Protein 1DM4 (pdb70)

Sequence (295 aa):
TFGSGEADCGLRPLFEKKSLEDKTERELLESYIIVEGSDAEIGMSPWQVMLFRKSPQELLCGASLISDRWVLTAAHCLLYPPWDKNFTENDLLVRIGKHSRTRYERNIEKISMLEKIYIHPRYNWRENLDRDIALMKLKKPVAFSDYIHPVCLPDRETAASLLQAGYKGRVTGWGNLKETGQPSVLQVVNLPIVERPVCKDSTRIRITDNMFCAGYKPDEGKRGDACEGDAGGPFVMKSPFNNRWYQMGIVSWGEGCDRDGKYGFYTHVFRLKKWIQKVIDQFGEDFLAEGGGVR

Structure (mmCIF, N/CA/C/O backbone):
data_1DM4
#
_entry.id   1DM4
#
_cell.length_a   135.100
_cell.length_b   135.100
_cell.length_c   135.100
_cell.angle_alpha   90.00
_cell.angle_beta   90.00
_cell.angle_gamma   90.00
#
_symmetry.space_group_name_H-M   'I 21 3'
#
loop_
_entity.id
_entity.type
_entity.pdbx_description
1 polymer 'PROTEIN (ALPHA THROMBIN:LIGHT CHAIN)'
2 polymer 'PROTEIN (MUTANT ALPHA THROMBIN:HEAVY CHAIN)'
3 polymer 'PROTEIN (FIBRINOPEPTIDE)'
4 water water
#
loop_
_atom_site.group_PDB
_atom_site.id
_atom_site.type_symbol
_atom_site.label_atom_id
_atom_site.label_alt_id
_atom_site.label_comp_id
_atom_site.label_asym_id
_atom_site.label_entity_id
_atom_site.label_seq_id
_atom_site.pdbx_PDB_ins_code
_atom_site.Cartn_x
_atom_site.Cartn_y
_atom_site.Cartn_z
_atom_site.occupancy
_atom_site.B_iso_or_equiv
_atom_site.auth_seq_id
_atom_site.auth_comp_id
_atom_site.auth_asym_id
_atom_site.auth_atom_id
_atom_site.pdbx_PDB_model_num
ATOM 1 N N . THR A 1 1 H 109.623 8.018 55.755 1.00 50.00 1 THR A N 1
ATOM 2 C CA . THR A 1 1 H 110.422 8.907 56.600 1.00 50.00 1 THR A CA 1
ATOM 3 C C . THR A 1 1 H 111.830 9.038 55.994 1.00 50.00 1 THR A C 1
ATOM 4 O O . THR A 1 1 H 112.122 9.912 55.207 1.00 50.00 1 THR A O 1
ATOM 8 N N . PHE A 1 2 G 112.637 8.122 56.419 1.00 50.00 1 PHE A N 1
ATOM 9 C CA . PHE A 1 2 G 114.034 7.876 56.170 1.00 50.00 1 PHE A CA 1
ATOM 10 C C . PHE A 1 2 G 114.411 6.919 55.027 1.00 50.00 1 PHE A C 1
ATOM 11 O O . PHE A 1 2 G 114.219 7.036 53.822 1.00 50.00 1 PHE A O 1
ATOM 19 N N . GLY A 1 3 F 115.054 5.881 55.534 1.00 50.00 1 GLY A N 1
ATOM 20 C CA . GLY A 1 3 F 115.630 4.693 55.029 1.00 50.00 1 GLY A CA 1
ATOM 21 C C . GLY A 1 3 F 114.838 3.968 53.952 1.00 50.00 1 GLY A C 1
ATOM 22 O O . GLY A 1 3 F 114.212 2.922 54.178 1.00 50.00 1 GLY A O 1
ATOM 23 N N . SER A 1 4 E 115.033 4.519 52.773 1.00 50.00 1 SER A N 1
ATOM 24 C CA . SER A 1 4 E 114.413 4.128 51.511 1.00 50.00 1 SER A CA 1
ATOM 25 C C . SER A 1 4 E 113.000 4.756 51.594 1.00 50.00 1 SER A C 1
ATOM 26 O O . SER A 1 4 E 111.990 4.311 51.043 1.00 50.00 1 SER A O 1
ATOM 29 N N . GLY A 1 5 D 113.030 5.851 52.350 1.00 50.00 1 GLY A N 1
ATOM 30 C CA . GLY A 1 5 D 111.991 6.769 52.650 1.00 50.00 1 GLY A CA 1
ATOM 31 C C . GLY A 1 5 D 110.585 6.321 52.961 1.00 50.00 1 GLY A C 1
ATOM 32 O O . GLY A 1 5 D 110.322 5.244 53.544 1.00 50.00 1 GLY A O 1
ATOM 33 N N . GLU A 1 6 C 109.653 7.177 52.613 1.00 50.00 1 GLU A N 1
ATOM 34 C CA . GLU A 1 6 C 108.252 7.330 52.692 1.00 48.29 1 GLU A CA 1
ATOM 35 C C . GLU A 1 6 C 107.251 6.203 52.599 1.00 46.63 1 GLU A C 1
ATOM 36 O O . GLU A 1 6 C 106.516 5.883 53.562 1.00 46.61 1 GLU A O 1
ATOM 42 N N . ALA A 1 7 B 107.130 5.685 51.389 1.00 44.81 1 ALA A N 1
ATOM 43 C CA . ALA A 1 7 B 106.214 4.575 51.057 1.00 42.36 1 ALA A CA 1
ATOM 44 C C . ALA A 1 7 B 105.834 4.626 49.572 1.00 40.17 1 ALA A C 1
ATOM 45 O O . ALA A 1 7 B 105.795 3.624 48.835 1.00 39.87 1 ALA A O 1
ATOM 47 N N . ASP A 1 8 A 105.605 5.852 49.148 1.00 38.04 1 ASP A N 1
ATOM 48 C CA . ASP A 1 8 A 105.218 6.171 47.774 1.00 35.81 1 ASP A CA 1
ATOM 49 C C . ASP A 1 8 A 106.165 7.261 47.286 1.00 33.49 1 ASP A C 1
ATOM 50 O O . ASP A 1 8 A 105.908 7.936 46.285 1.00 33.63 1 ASP A O 1
ATOM 55 N N . CYS A 1 9 ? 107.184 7.464 48.099 1.00 30.51 1 CYS A N 1
ATOM 56 C CA . CYS A 1 9 ? 108.199 8.497 47.783 1.00 27.93 1 CYS A CA 1
ATOM 57 C C . CYS A 1 9 ? 108.841 8.115 46.467 1.00 26.60 1 CYS A C 1
ATOM 58 O O . CYS A 1 9 ? 108.990 6.914 46.238 1.00 26.84 1 CYS A O 1
ATOM 61 N N . GLY A 1 10 ? 109.263 9.009 45.627 1.00 25.82 2 GLY A N 1
ATOM 62 C CA . GLY A 1 10 ? 109.927 8.589 44.371 1.00 25.19 2 GLY A CA 1
ATOM 63 C C . GLY A 1 10 ? 108.932 8.523 43.245 1.00 25.26 2 GLY A C 1
ATOM 64 O O . GLY A 1 10 ? 109.382 8.689 42.086 1.00 26.54 2 GLY A O 1
ATOM 65 N N . LEU A 1 11 ? 107.646 8.321 43.479 1.00 24.01 3 LEU A N 1
ATOM 66 C CA . LEU A 1 11 ? 106.678 8.227 42.352 1.00 22.76 3 LEU A CA 1
ATOM 67 C C . LEU A 1 11 ? 105.952 9.545 42.234 1.00 23.02 3 LEU A C 1
ATOM 68 O O . LEU A 1 11 ? 105.125 9.842 43.111 1.00 23.57 3 LEU A O 1
ATOM 73 N N . ARG A 1 12 ? 106.255 10.316 41.202 1.00 23.26 4 ARG A N 1
ATOM 74 C CA . ARG A 1 12 ? 105.683 11.669 41.049 1.00 23.49 4 ARG A CA 1
ATOM 75 C C . ARG A 1 12 ? 104.305 11.561 40.452 1.00 23.75 4 ARG A C 1
ATOM 76 O O . ARG A 1 12 ? 104.159 10.794 39.485 1.00 24.90 4 ARG A O 1
ATOM 84 N N . PRO A 1 13 ? 103.349 12.290 41.020 1.00 22.98 5 PRO A N 1
ATOM 85 C CA . PRO A 1 13 ? 101.993 12.311 40.505 1.00 21.73 5 PRO A CA 1
ATOM 86 C C . PRO A 1 13 ? 101.987 12.561 39.014 1.00 20.92 5 PRO A C 1
ATOM 87 O O . PRO A 1 13 ? 101.374 11.704 38.358 1.00 21.51 5 PRO A O 1
ATOM 91 N N . LEU A 1 14 ? 102.618 13.580 38.495 1.00 19.51 6 LEU A N 1
ATOM 92 C CA . LEU A 1 14 ? 102.523 13.869 37.060 1.00 18.91 6 LEU A CA 1
ATOM 93 C C . LEU A 1 14 ? 103.388 13.071 36.113 1.00 19.59 6 LEU A C 1
ATOM 94 O O . LEU A 1 14 ? 103.392 13.390 34.898 1.00 19.43 6 LEU A O 1
ATOM 99 N N . PHE A 1 15 ? 104.165 12.120 36.558 1.00 20.33 7 PHE A N 1
ATOM 100 C CA . PHE A 1 15 ? 105.075 11.350 35.700 1.00 21.26 7 PHE A CA 1
ATOM 101 C C . PHE A 1 15 ? 105.000 9.854 35.893 1.00 22.43 7 PHE A C 1
ATOM 102 O O . PHE A 1 15 ? 104.204 9.157 35.240 1.00 22.70 7 PHE A O 1
ATOM 110 N N . GLU A 1 16 ? 105.841 9.299 36.757 1.00 23.49 8 GLU A N 1
ATOM 111 C CA . GLU A 1 16 ? 105.807 7.837 36.958 1.00 24.74 8 GLU A CA 1
ATOM 112 C C . GLU A 1 16 ? 104.409 7.340 37.275 1.00 24.97 8 GLU A C 1
ATOM 113 O O . GLU A 1 16 ? 104.100 6.178 36.961 1.00 25.29 8 GLU A O 1
ATOM 119 N N . LYS A 1 17 ? 103.572 8.159 37.885 1.00 24.98 9 LYS A N 1
ATOM 120 C CA . LYS A 1 17 ? 102.238 7.701 38.285 1.00 25.35 9 LYS A CA 1
ATOM 121 C C . LYS A 1 17 ? 101.329 7.615 37.068 1.00 25.75 9 LYS A C 1
ATOM 122 O O . LYS A 1 17 ? 100.411 6.779 37.060 1.00 26.10 9 LYS A O 1
ATOM 128 N N . LYS A 1 18 ? 101.522 8.497 36.113 1.00 25.86 10 LYS A N 1
ATOM 129 C CA . LYS A 1 18 ? 100.626 8.472 34.937 1.00 26.22 10 LYS A CA 1
ATOM 130 C C . LYS A 1 18 ? 101.432 7.997 33.747 1.00 26.79 10 LYS A C 1
ATOM 131 O O . LYS A 1 18 ? 101.153 8.300 32.595 1.00 26.81 10 LYS A O 1
ATOM 137 N N . SER A 1 19 ? 102.408 7.176 34.089 1.00 27.56 11 SER A N 1
ATOM 138 C CA . SER A 1 19 ? 103.350 6.533 33.186 1.00 27.86 11 SER A CA 1
ATOM 139 C C . SER A 1 19 ? 103.769 7.278 31.926 1.00 27.76 11 SER A C 1
ATOM 140 O O . SER A 1 19 ? 103.596 6.680 30.838 1.00 27.74 11 SER A O 1
ATOM 143 N N . LEU A 1 20 ? 104.293 8.450 32.099 1.00 27.40 12 LEU A N 1
ATOM 144 C CA . LEU A 1 20 ? 104.878 9.426 31.190 1.00 26.87 12 LEU A CA 1
ATOM 145 C C . LEU A 1 20 ? 106.230 9.854 31.823 1.00 27.06 12 LEU A C 1
ATOM 146 O O . LEU A 1 20 ? 106.341 9.767 33.083 1.00 27.04 12 LEU A O 1
ATOM 151 N N . GLU A 1 21 ? 107.155 10.359 31.030 1.00 26.76 13 GLU A N 1
ATOM 152 C CA . GLU A 1 21 ? 108.492 10.727 31.554 1.00 26.54 13 GLU A CA 1
ATOM 153 C C . GLU A 1 21 ? 108.910 12.126 31.241 1.00 25.90 13 GLU A C 1
ATOM 154 O O . GLU A 1 21 ? 108.239 12.798 30.438 1.00 25.93 13 GLU A O 1
ATOM 160 N N . ASP A 1 22 ? 109.984 12.620 31.873 1.00 25.10 14 ASP A N 1
ATOM 161 C CA . ASP A 1 22 ? 110.293 14.050 31.610 1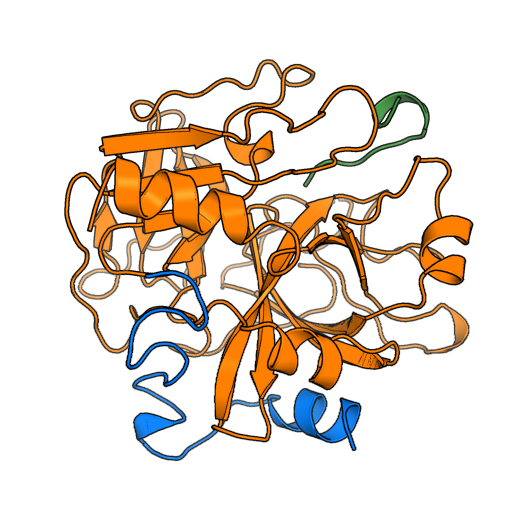.00 25.01 14 ASP A CA 1
ATOM 162 C C . ASP A 1 22 ? 111.207 14.128 30.407 1.00 25.66 14 ASP A C 1
ATOM 163 O O . ASP A 1 22 ? 111.484 13.101 29.800 1.00 26.38 14 ASP A O 1
ATOM 168 N N . LYS A 1 23 A 111.619 15.340 30.109 1.00 25.91 14 LYS A N 1
ATOM 169 C CA . LYS A 1 23 A 112.404 15.632 28.930 1.00 26.34 14 LYS A CA 1
ATOM 170 C C . LYS A 1 23 A 113.792 15.041 28.953 1.00 25.37 14 LYS A C 1
ATOM 171 O O . LYS A 1 23 A 114.428 15.071 27.867 1.00 25.64 14 LYS A O 1
ATOM 177 N N . THR A 1 24 B 114.205 14.613 30.127 1.00 24.40 14 THR A N 1
ATOM 178 C CA . THR A 1 24 B 115.609 14.151 30.186 1.00 24.00 14 THR A CA 1
ATOM 179 C C . THR A 1 24 B 115.937 13.115 31.212 1.00 23.88 14 THR A C 1
ATOM 180 O O . THR A 1 24 B 117.107 13.100 31.631 1.00 23.10 14 THR A O 1
ATOM 184 N N . GLU A 1 25 C 114.967 12.314 31.644 1.00 24.19 14 GLU A N 1
ATOM 185 C CA . GLU A 1 25 C 115.322 11.293 32.651 1.00 24.42 14 GLU A CA 1
ATOM 186 C C . GLU A 1 25 C 116.183 10.231 31.975 1.00 25.02 14 GLU A C 1
ATOM 187 O O . GLU A 1 25 C 117.062 9.632 32.609 1.00 24.87 14 GLU A O 1
ATOM 193 N N . ARG A 1 26 D 115.923 10.047 30.692 1.00 26.39 14 ARG A N 1
ATOM 194 C CA . ARG A 1 26 D 116.591 9.026 29.882 1.00 27.52 14 ARG A CA 1
ATOM 195 C C . ARG A 1 26 D 118.099 9.224 29.836 1.00 27.46 14 ARG A C 1
ATOM 196 O O . ARG A 1 26 D 118.835 8.226 29.677 1.00 27.76 14 ARG A O 1
ATOM 204 N N . GLU A 1 27 E 118.507 10.475 29.895 1.00 26.71 14 GLU A N 1
ATOM 205 C CA . GLU A 1 27 E 119.951 10.779 29.924 1.00 26.11 14 GLU A CA 1
ATOM 206 C C . GLU A 1 27 E 120.563 10.132 31.159 1.00 26.81 14 GLU A C 1
ATOM 207 O O . GLU A 1 27 E 121.708 9.630 31.125 1.00 27.21 14 GLU A O 1
ATOM 213 N N . LEU A 1 28 F 119.831 10.058 32.268 1.00 26.99 14 LEU A N 1
ATOM 214 C CA . LEU A 1 28 F 120.319 9.376 33.471 1.00 27.16 14 LEU A CA 1
ATOM 215 C C . LEU A 1 28 F 120.465 7.872 33.164 1.00 28.47 14 LEU A C 1
ATOM 216 O O . LEU A 1 28 F 121.547 7.283 33.355 1.00 29.22 14 LEU A O 1
ATOM 221 N N . LEU A 1 29 G 119.344 7.284 32.772 1.00 29.17 14 LEU A N 1
ATOM 222 C CA . LEU A 1 29 G 119.276 5.831 32.435 1.00 29.65 14 LEU A CA 1
ATOM 223 C C . LEU A 1 29 G 120.446 5.512 31.513 1.00 30.54 14 LEU A C 1
ATOM 224 O O . LEU A 1 29 G 121.226 4.594 31.795 1.00 31.71 14 LEU A O 1
ATOM 229 N N . GLU A 1 30 H 120.600 6.273 30.444 1.00 30.68 14 GLU A N 1
ATOM 230 C CA . GLU A 1 30 H 121.742 6.040 29.556 1.00 31.15 14 GLU A CA 1
ATOM 231 C C . GLU A 1 30 H 123.057 6.256 30.271 1.00 31.78 14 GLU A C 1
ATOM 232 O O . GLU A 1 30 H 124.046 5.528 29.964 1.00 32.46 14 GLU A O 1
ATOM 238 N N . SER A 1 31 I 123.144 7.153 31.252 1.00 31.55 14 SER A N 1
ATOM 239 C CA . SER A 1 31 I 124.443 7.297 31.942 1.00 31.11 14 SER A CA 1
ATOM 240 C C . SER A 1 31 I 124.727 5.981 32.671 1.00 30.76 14 SER A C 1
ATOM 241 O O . SER A 1 31 I 125.894 5.608 32.864 1.00 30.51 14 SER A O 1
ATOM 244 N N . TYR A 1 32 J 123.678 5.278 33.092 1.00 30.85 14 TYR A N 1
ATOM 245 C CA . TYR A 1 32 J 123.965 4.013 33.787 1.00 31.35 14 TYR A CA 1
ATOM 246 C C . TYR A 1 32 J 124.001 2.832 32.818 1.00 31.22 14 TYR A C 1
ATOM 247 O O . TYR A 1 32 J 124.179 1.708 33.368 1.00 31.99 14 TYR A O 1
ATOM 256 N N . ILE A 1 33 K 123.830 2.987 31.519 1.00 29.93 14 ILE A N 1
ATOM 257 C CA . ILE A 1 33 K 123.838 1.856 30.581 1.00 28.59 14 ILE A CA 1
ATOM 258 C C . ILE A 1 33 K 122.736 0.857 30.770 1.00 27.73 14 ILE A C 1
ATOM 259 O O . ILE A 1 33 K 121.588 0.828 31.121 1.00 26.99 14 ILE A O 1
ATOM 264 N N . ILE B 2 2 ? 121.706 27.315 39.395 1.00 24.43 16 ILE B N 1
ATOM 265 C CA . ILE B 2 2 ? 122.260 26.366 38.442 1.00 23.86 16 ILE B CA 1
ATOM 266 C C . ILE B 2 2 ? 122.837 27.092 37.240 1.00 24.78 16 ILE B C 1
ATOM 267 O O . ILE B 2 2 ? 122.242 28.064 36.779 1.00 24.69 16 ILE B O 1
ATOM 272 N N . VAL B 2 3 ? 123.967 26.620 36.778 1.00 25.95 17 VAL B N 1
ATOM 273 C CA . VAL B 2 3 ? 124.727 27.101 35.644 1.00 26.73 17 VAL B CA 1
ATOM 274 C C . VAL B 2 3 ? 124.724 26.010 34.557 1.00 28.33 17 VAL B C 1
ATOM 275 O O . VAL B 2 3 ? 125.106 24.855 34.795 1.00 28.33 17 VAL B O 1
ATOM 279 N N . GLU B 2 4 ? 124.326 26.410 33.364 1.00 29.85 18 GLU B N 1
ATOM 280 C CA . GLU B 2 4 ? 124.326 25.501 32.228 1.00 31.01 18 GLU B CA 1
ATOM 281 C C . GLU B 2 4 ? 123.283 24.423 32.284 1.00 31.65 18 GLU B C 1
ATOM 282 O O . GLU B 2 4 ? 123.486 23.386 31.615 1.00 31.99 18 GLU B O 1
ATOM 288 N N . GLY B 2 5 ? 122.213 24.701 32.999 1.00 31.93 19 GLY B N 1
ATOM 289 C CA . GLY B 2 5 ? 121.102 23.700 33.124 1.00 32.32 19 GLY B CA 1
ATOM 290 C C . GLY B 2 5 ? 119.895 24.261 32.385 1.00 31.95 19 GLY B C 1
ATOM 291 O O . GLY B 2 5 ? 120.155 25.211 31.626 1.00 32.79 19 GLY B O 1
ATOM 292 N N . SER B 2 6 ? 118.703 23.775 32.630 1.00 31.14 20 SER B N 1
ATOM 293 C CA . SER B 2 6 ? 117.564 24.357 31.892 1.00 31.24 20 SER B CA 1
ATOM 294 C C . SER B 2 6 ? 116.358 24.414 32.812 1.00 30.45 20 SER B C 1
ATOM 295 O O . SER B 2 6 ? 116.542 23.927 33.930 1.00 30.70 20 SER B O 1
ATOM 298 N N . ASP B 2 7 ? 115.296 25.021 32.324 1.00 29.32 21 ASP B N 1
ATOM 299 C CA . ASP B 2 7 ? 114.050 25.228 33.032 1.00 28.56 21 ASP B CA 1
ATOM 300 C C . ASP B 2 7 ? 113.436 23.875 33.444 1.00 28.36 21 ASP B C 1
ATOM 301 O O . ASP B 2 7 ? 113.220 23.048 32.557 1.00 28.62 21 ASP B O 1
ATOM 306 N N . ALA B 2 8 ? 113.072 23.792 34.708 1.00 27.66 22 ALA B N 1
ATOM 307 C CA . ALA B 2 8 ? 112.431 22.544 35.171 1.00 26.93 22 ALA B CA 1
ATOM 308 C C . ALA B 2 8 ? 111.122 22.459 34.371 1.00 26.11 22 ALA B C 1
ATOM 309 O O . ALA B 2 8 ? 110.845 23.416 33.655 1.00 25.60 22 ALA B O 1
ATOM 311 N N . GLU B 2 9 ? 110.419 21.396 34.613 1.00 25.73 23 GLU B N 1
ATOM 312 C CA . GLU B 2 9 ? 109.119 21.063 34.034 1.00 25.36 23 GLU B CA 1
ATOM 313 C C . GLU B 2 9 ? 108.127 20.958 35.197 1.00 24.32 23 GLU B C 1
ATOM 314 O O . GLU B 2 9 ? 108.561 20.410 36.224 1.00 24.01 23 GLU B O 1
ATOM 320 N N . ILE B 2 10 ? 106.925 21.492 35.094 1.00 23.41 24 ILE B N 1
ATOM 321 C CA . ILE B 2 10 ? 106.006 21.447 36.231 1.00 23.43 24 ILE B CA 1
ATOM 322 C C . ILE B 2 10 ? 105.908 20.031 36.800 1.00 24.54 24 ILE B C 1
ATOM 323 O O . ILE B 2 10 ? 105.780 19.096 35.996 1.00 25.49 24 ILE B O 1
ATOM 328 N N . GLY B 2 11 ? 105.917 19.871 38.114 1.00 24.40 25 GLY B N 1
ATOM 329 C CA . GLY B 2 11 ? 105.797 18.589 38.789 1.00 23.90 25 GLY B CA 1
ATOM 330 C C . GLY B 2 11 ? 106.902 17.585 38.554 1.00 23.77 25 GLY B C 1
ATOM 331 O O . GLY B 2 11 ? 106.770 16.405 38.906 1.00 23.86 25 GLY B O 1
ATOM 332 N N . MET B 2 12 ? 108.007 18.030 38.009 1.00 23.81 26 MET B N 1
ATOM 333 C CA . MET B 2 12 ? 109.190 17.265 37.680 1.00 23.18 26 MET B CA 1
ATOM 334 C C . MET B 2 12 ? 110.003 17.110 38.945 1.00 22.68 26 MET B C 1
ATOM 335 O O . MET B 2 12 ? 110.740 16.125 38.929 1.00 23.79 26 MET B O 1
ATOM 340 N N . SER B 2 13 ? 109.887 17.998 39.881 1.00 22.19 27 SER B N 1
ATOM 341 C CA . SER B 2 13 ? 110.682 17.886 41.142 1.00 21.84 27 SER B CA 1
ATOM 342 C C . SER B 2 13 ? 109.835 18.208 42.362 1.00 22.14 27 SER B C 1
A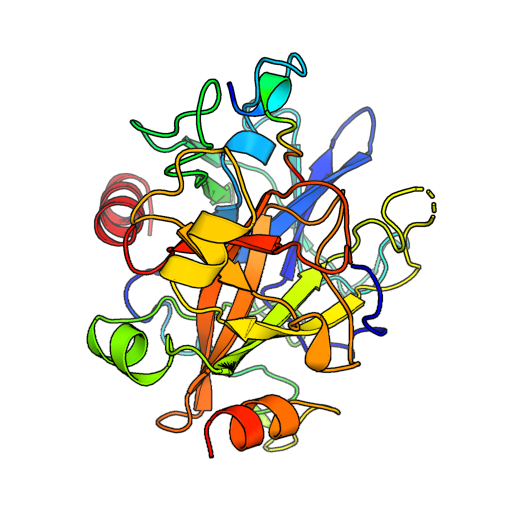TOM 343 O O . SER B 2 13 ? 110.141 19.188 43.068 1.00 22.82 27 SER B O 1
ATOM 346 N N . PRO B 2 14 ? 108.787 17.401 42.578 1.00 21.74 28 PRO B N 1
ATOM 347 C CA . PRO B 2 14 ? 107.837 17.617 43.636 1.00 21.00 28 PRO B CA 1
ATOM 348 C C . PRO B 2 14 ? 108.369 17.695 45.043 1.00 21.01 28 PRO B C 1
ATOM 349 O O . PRO B 2 14 ? 107.494 18.022 45.884 1.00 21.97 28 PRO B O 1
ATOM 353 N N . TRP B 2 15 ? 109.609 17.361 45.320 1.00 19.92 29 TRP B N 1
ATOM 354 C CA . TRP B 2 15 ? 110.185 17.376 46.696 1.00 17.97 29 TRP B CA 1
ATOM 355 C C . TRP B 2 15 ? 111.085 18.599 46.818 1.00 17.19 29 TRP B C 1
ATOM 356 O O . TRP B 2 15 ? 111.676 18.892 47.873 1.00 17.28 29 TRP B O 1
ATOM 367 N N . GLN B 2 16 ? 111.160 19.333 45.710 1.00 16.62 30 GLN B N 1
ATOM 368 C CA . GLN B 2 16 ? 112.004 20.558 45.695 1.00 16.26 30 GLN B CA 1
ATOM 369 C C . GLN B 2 16 ? 111.429 21.555 46.692 1.00 16.28 30 GLN B C 1
ATOM 370 O O . GLN B 2 16 ? 110.288 22.038 46.414 1.00 17.28 30 GLN B O 1
ATOM 376 N N . VAL B 2 17 ? 112.072 21.840 47.794 1.00 15.93 31 VAL B N 1
ATOM 377 C CA . VAL B 2 17 ? 111.489 22.812 48.783 1.00 15.73 31 VAL B CA 1
ATOM 378 C C . VAL B 2 17 ? 112.385 24.035 48.808 1.00 16.05 31 VAL B C 1
ATOM 379 O O . VAL B 2 17 ? 113.585 23.736 48.606 1.00 16.76 31 VAL B O 1
ATOM 383 N N . MET B 2 18 ? 111.923 25.235 48.973 1.00 15.90 32 MET B N 1
ATOM 384 C CA . MET B 2 18 ? 112.646 26.506 48.983 1.00 16.39 32 MET B CA 1
ATOM 385 C C . MET B 2 18 ? 112.771 27.067 50.394 1.00 18.16 32 MET B C 1
ATOM 386 O O . MET B 2 18 ? 111.723 27.227 51.033 1.00 17.85 32 MET B O 1
ATOM 391 N N . LEU B 2 19 ? 113.990 27.340 50.890 1.00 20.22 33 LEU B N 1
ATOM 392 C CA . LEU B 2 19 ? 114.117 27.843 52.316 1.00 21.49 33 LEU B CA 1
ATOM 393 C C . LEU B 2 19 ? 114.029 29.360 52.238 1.00 22.36 33 LEU B C 1
ATOM 394 O O . LEU B 2 19 ? 114.924 29.976 51.642 1.00 22.74 33 LEU B O 1
ATOM 399 N N . PHE B 2 20 ? 112.965 29.898 52.787 1.00 23.31 34 PHE B N 1
ATOM 400 C CA . PHE B 2 20 ? 112.689 31.336 52.649 1.00 24.51 34 PHE B CA 1
ATOM 401 C C . PHE B 2 20 ? 112.838 32.149 53.913 1.00 25.94 34 PHE B C 1
ATOM 402 O O . PHE B 2 20 ? 112.447 31.722 55.004 1.00 26.21 34 PHE B O 1
ATOM 410 N N . ARG B 2 21 ? 113.358 33.351 53.675 1.00 27.41 35 ARG B N 1
ATOM 411 C CA . ARG B 2 21 ? 113.601 34.344 54.708 1.00 28.90 35 ARG B CA 1
ATOM 412 C C . ARG B 2 21 ? 112.374 35.255 54.903 1.00 29.43 35 ARG B C 1
ATOM 413 O O . ARG B 2 21 ? 111.869 35.903 53.976 1.00 28.98 35 ARG B O 1
ATOM 421 N N . LYS B 2 22 ? 112.010 35.279 56.174 1.00 29.94 36 LYS B N 1
ATOM 422 C CA . LYS B 2 22 ? 110.852 36.046 56.627 1.00 31.22 36 LYS B CA 1
ATOM 423 C C . LYS B 2 22 ? 110.962 37.544 56.438 1.00 33.25 36 LYS B C 1
ATOM 424 O O . LYS B 2 22 ? 109.992 38.198 55.946 1.00 33.84 36 LYS B O 1
ATOM 430 N N . SER B 2 23 A 112.040 38.158 56.833 1.00 34.87 36 SER B N 1
ATOM 431 C CA . SER B 2 23 A 112.338 39.594 56.719 1.00 36.55 36 SER B CA 1
ATOM 432 C C . SER B 2 23 A 113.818 39.703 57.153 1.00 37.40 36 SER B C 1
ATOM 433 O O . SER B 2 23 A 114.164 39.360 58.290 1.00 37.35 36 SER B O 1
ATOM 436 N N . PRO B 2 24 ? 114.652 40.125 56.232 1.00 38.20 37 PRO B N 1
ATOM 437 C CA . PRO B 2 24 ? 114.292 40.523 54.881 1.00 38.66 37 PRO B CA 1
ATOM 438 C C . PRO B 2 24 ? 113.729 39.306 54.125 1.00 39.01 37 PRO B C 1
ATOM 439 O O . PRO B 2 24 ? 114.447 38.274 54.093 1.00 39.42 37 PRO B O 1
ATOM 443 N N . GLN B 2 25 ? 112.554 39.449 53.543 1.00 38.43 38 GLN B N 1
ATOM 444 C CA . GLN B 2 25 ? 111.935 38.371 52.756 1.00 37.61 38 GLN B CA 1
ATOM 445 C C . GLN B 2 25 ? 112.942 38.011 51.650 1.00 36.73 38 GLN B C 1
ATOM 446 O O . GLN B 2 25 ? 112.900 38.728 50.646 1.00 37.07 38 GLN B O 1
ATOM 452 N N . GLU B 2 26 ? 113.702 36.972 51.832 1.00 35.97 39 GLU B N 1
ATOM 453 C CA . GLU B 2 26 ? 114.701 36.554 50.822 1.00 34.24 39 GLU B CA 1
ATOM 454 C C . GLU B 2 26 ? 114.711 35.039 50.724 1.00 32.64 39 GLU B C 1
ATOM 455 O O . GLU B 2 26 ? 114.243 34.395 51.676 1.00 32.76 39 GLU B O 1
ATOM 461 N N . LEU B 2 27 ? 115.166 34.521 49.603 1.00 31.16 40 LEU B N 1
ATOM 462 C CA . LEU B 2 27 ? 115.281 33.064 49.393 1.00 29.37 40 LEU B CA 1
ATOM 463 C C . LEU B 2 27 ? 116.694 32.773 49.906 1.00 28.77 40 LEU B C 1
ATOM 464 O O . LEU B 2 27 ? 117.550 33.578 49.473 1.00 29.05 40 LEU B O 1
ATOM 469 N N . LEU B 2 28 ? 116.850 31.734 50.689 1.00 27.99 41 LEU B N 1
ATOM 470 C CA . LEU B 2 28 ? 118.273 31.615 51.173 1.00 27.41 41 LEU B CA 1
ATOM 471 C C . LEU B 2 28 ? 118.914 30.350 50.710 1.00 27.07 41 LEU B C 1
ATOM 472 O O . LEU B 2 28 ? 120.172 30.341 50.565 1.00 27.54 41 LEU B O 1
ATOM 477 N N . CYS B 2 29 ? 118.094 29.362 50.388 1.00 25.92 42 CYS B N 1
ATOM 478 C CA . CYS B 2 29 ? 118.577 28.059 49.891 1.00 24.32 42 CYS B CA 1
ATOM 479 C C . CYS B 2 29 ? 117.349 27.271 49.368 1.00 24.07 42 CYS B C 1
ATOM 480 O O . CYS B 2 29 ? 116.254 27.822 49.165 1.00 24.42 42 CYS B O 1
ATOM 483 N N . GLY B 2 30 ? 117.598 25.984 49.228 1.00 23.13 43 GLY B N 1
ATOM 484 C CA . GLY B 2 30 ? 116.662 24.962 48.742 1.00 22.05 43 GLY B CA 1
ATOM 485 C C . GLY B 2 30 ? 116.760 23.785 49.691 1.00 21.63 43 GLY B C 1
ATOM 486 O O . GLY B 2 30 ? 117.671 23.863 50.537 1.00 22.30 43 GLY B O 1
ATOM 487 N N . ALA B 2 31 ? 115.903 22.812 49.602 1.00 20.93 44 ALA B N 1
ATOM 488 C CA . ALA B 2 31 ? 115.908 21.669 50.562 1.00 20.68 44 ALA B CA 1
ATOM 489 C C . ALA B 2 31 ? 115.008 20.643 49.925 1.00 20.79 44 ALA B C 1
ATOM 490 O O . ALA B 2 31 ? 114.570 21.041 48.830 1.00 21.74 44 ALA B O 1
ATOM 492 N N . SER B 2 32 ? 114.724 19.539 50.528 1.00 21.05 45 SER B N 1
ATOM 493 C CA . SER B 2 32 ? 113.768 18.570 49.897 1.00 21.55 45 SER B CA 1
ATOM 494 C C . SER B 2 32 ? 112.806 18.066 50.966 1.00 21.75 45 SER B C 1
ATOM 495 O O . SER B 2 32 ? 113.156 18.170 52.187 1.00 22.81 45 SER B O 1
ATOM 498 N N . LEU B 2 33 ? 111.666 17.523 50.586 1.00 20.60 46 LEU B N 1
ATOM 499 C CA . LEU B 2 33 ? 110.637 16.937 51.489 1.00 18.77 46 LEU B CA 1
ATOM 500 C C . LEU B 2 33 ? 110.834 15.414 51.541 1.00 18.28 46 LEU B C 1
ATOM 501 O O . LEU B 2 33 ? 110.840 14.747 50.467 1.00 17.89 46 LEU B O 1
ATOM 506 N N . ILE B 2 34 ? 110.995 14.827 52.710 1.00 17.89 47 ILE B N 1
ATOM 507 C CA . ILE B 2 34 ? 111.193 13.369 52.840 1.00 17.76 47 ILE B CA 1
ATOM 508 C C . ILE B 2 34 ? 110.023 12.689 53.516 1.00 18.64 47 ILE B C 1
ATOM 509 O O . ILE B 2 34 ? 109.871 11.452 53.464 1.00 18.52 47 ILE B O 1
ATOM 514 N N . SER B 2 35 ? 109.143 13.436 54.134 1.00 20.13 48 SER B N 1
ATOM 515 C CA . SER B 2 35 ? 107.892 12.967 54.766 1.00 21.87 48 SER B CA 1
ATOM 516 C C . SER B 2 35 ? 106.890 14.117 54.640 1.00 23.26 48 SER B C 1
ATOM 517 O O . SER B 2 35 ? 107.122 15.015 53.780 1.00 24.04 48 SER B O 1
ATOM 520 N N . ASP B 2 36 ? 105.847 14.128 55.456 1.00 24.19 49 ASP B N 1
ATOM 521 C CA .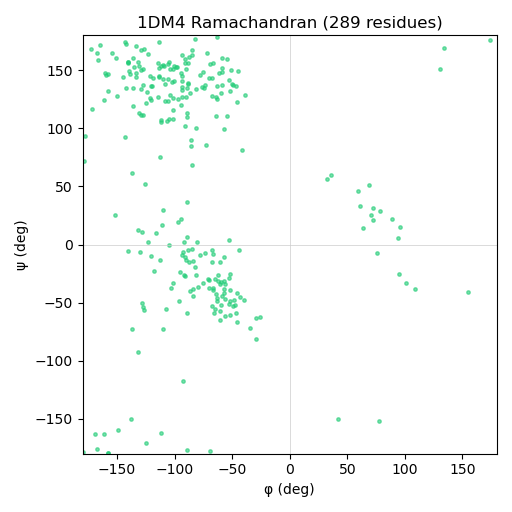 ASP B 2 36 ? 104.924 15.303 55.353 1.00 24.98 49 ASP B CA 1
ATOM 522 C C . ASP B 2 36 ? 105.317 16.378 56.367 1.00 24.19 49 ASP B C 1
ATOM 523 O O . ASP B 2 36 ? 104.786 17.483 56.251 1.00 24.18 49 ASP B O 1
ATOM 528 N N . ARG B 2 37 ? 106.216 16.111 57.272 1.00 23.51 50 ARG B N 1
ATOM 529 C CA . ARG B 2 37 ? 106.737 16.987 58.279 1.00 23.75 50 ARG B CA 1
ATOM 530 C C . ARG B 2 37 ? 108.249 17.030 58.415 1.00 23.59 50 ARG B C 1
ATOM 531 O O . ARG B 2 37 ? 108.712 17.462 59.509 1.00 24.48 50 ARG B O 1
ATOM 539 N N . TRP B 2 38 ? 109.068 16.528 57.547 1.00 22.95 51 TRP B N 1
ATOM 540 C CA . TRP B 2 38 ? 110.534 16.596 57.768 1.00 22.34 51 TRP B CA 1
ATOM 541 C C . TRP B 2 38 ? 111.134 17.160 56.488 1.00 21.78 51 TRP B C 1
ATOM 542 O O . TRP B 2 38 ? 110.688 16.680 55.417 1.00 21.71 51 TRP B O 1
ATOM 553 N N . VAL B 2 39 ? 112.024 18.110 56.623 1.00 20.76 52 VAL B N 1
ATOM 554 C CA . VAL B 2 39 ? 112.665 18.669 55.371 1.00 20.33 52 VAL B CA 1
ATOM 555 C C . VAL B 2 39 ? 114.167 18.597 55.585 1.00 20.24 52 VAL B C 1
ATOM 556 O O . VAL B 2 39 ? 114.677 18.795 56.704 1.00 20.41 52 VAL B O 1
ATOM 560 N N . LEU B 2 40 ? 114.912 18.199 54.598 1.00 20.08 53 LEU B N 1
ATOM 561 C CA . LEU B 2 40 ? 116.377 18.053 54.564 1.00 19.72 53 LEU B CA 1
ATOM 562 C C . LEU B 2 40 ? 116.977 19.251 53.817 1.00 20.12 53 LEU B C 1
ATOM 563 O O . LEU B 2 40 ? 116.416 19.744 52.812 1.00 20.20 53 LEU B O 1
ATOM 568 N N . THR B 2 41 ? 118.088 19.729 54.336 1.00 20.58 54 THR B N 1
ATOM 569 C CA . THR B 2 41 ? 118.838 20.878 53.769 1.00 20.47 54 THR B CA 1
ATOM 570 C C . THR B 2 41 ? 120.276 20.809 54.242 1.00 20.44 54 THR B C 1
ATOM 571 O O . THR B 2 41 ? 120.666 19.886 54.956 1.00 19.44 54 THR B O 1
ATOM 575 N N . ALA B 2 42 ? 121.089 21.773 53.846 1.00 21.88 55 ALA B N 1
ATOM 576 C CA . ALA B 2 42 ? 122.509 21.884 54.300 1.00 22.73 55 ALA B CA 1
ATOM 577 C C . ALA B 2 42 ? 122.611 22.703 55.597 1.00 23.59 55 ALA B C 1
ATOM 578 O O . ALA B 2 42 ? 121.925 23.742 55.856 1.00 23.49 55 ALA B O 1
ATOM 580 N N . ALA B 2 43 ? 123.447 22.233 56.532 1.00 23.50 56 ALA B N 1
ATOM 581 C CA . ALA B 2 43 ? 123.584 22.903 57.833 1.00 23.19 56 ALA B CA 1
ATOM 582 C C . ALA B 2 43 ? 123.997 24.350 57.631 1.00 23.42 56 ALA B C 1
ATOM 583 O O . ALA B 2 43 ? 123.611 25.282 58.346 1.00 24.22 56 ALA B O 1
ATOM 585 N N . HIS B 2 44 ? 124.873 24.492 56.631 1.00 22.84 57 HIS B N 1
ATOM 586 C CA . HIS B 2 44 ? 125.418 25.845 56.352 1.00 20.92 57 HIS B CA 1
ATOM 587 C C . HIS B 2 44 ? 124.344 26.764 55.827 1.00 19.73 57 HIS B C 1
ATOM 588 O O . HIS B 2 44 ? 124.614 27.959 55.671 1.00 19.62 57 HIS B O 1
ATOM 595 N N . CYS B 2 45 ? 123.141 26.262 55.590 1.00 19.15 58 CYS B N 1
ATOM 596 C CA . CYS B 2 45 ? 122.038 27.114 55.100 1.00 18.09 58 CYS B CA 1
ATOM 597 C C . CYS B 2 45 ? 121.463 27.863 56.310 1.00 17.22 58 CYS B C 1
ATOM 598 O O . CYS B 2 45 ? 121.030 29.001 56.240 1.00 16.30 58 CYS B O 1
ATOM 601 N N . LEU B 2 46 ? 121.446 27.166 57.405 1.00 18.12 59 LEU B N 1
ATOM 602 C CA . LEU B 2 46 ? 120.935 27.607 58.707 1.00 19.19 59 LEU B CA 1
ATOM 603 C C . LEU B 2 46 ? 122.094 28.119 59.543 1.00 20.44 59 LEU B C 1
ATOM 604 O O . LEU B 2 46 ? 121.950 29.264 60.002 1.00 21.22 59 LEU B O 1
ATOM 609 N N . LEU B 2 47 ? 123.213 27.431 59.676 1.00 21.33 60 LEU B N 1
ATOM 610 C CA . LEU B 2 47 ? 124.307 28.016 60.482 1.00 23.04 60 LEU B CA 1
ATOM 611 C C . LEU B 2 47 ? 125.672 27.995 59.799 1.00 24.26 60 LEU B C 1
ATOM 612 O O . LEU B 2 47 ? 126.220 26.878 59.641 1.00 24.44 60 LEU B O 1
ATOM 617 N N . TYR B 2 48 A 126.185 29.170 59.473 1.00 24.51 60 TYR B N 1
ATOM 618 C CA . TYR B 2 48 A 127.498 29.363 58.833 1.00 25.59 60 TYR B CA 1
ATOM 619 C C . TYR B 2 48 A 128.132 30.629 59.397 1.00 26.50 60 TYR B C 1
ATOM 620 O O . TYR B 2 48 A 127.871 31.778 58.962 1.00 27.84 60 TYR B O 1
ATOM 629 N N . PRO B 2 49 B 128.928 30.494 60.438 1.00 26.19 60 PRO B N 1
ATOM 630 C CA . PRO B 2 49 B 129.518 31.665 61.064 1.00 26.32 60 PRO B CA 1
ATOM 631 C C . PRO B 2 49 B 130.149 32.720 60.193 1.00 27.21 60 PRO B C 1
ATOM 632 O O . PRO B 2 49 B 129.822 33.953 60.276 1.00 26.81 60 PRO B O 1
ATOM 636 N N . PRO B 2 50 C 131.165 32.370 59.397 1.00 28.30 60 PRO B N 1
ATOM 637 C CA . PRO B 2 50 C 131.865 33.332 58.566 1.00 28.90 60 PRO B CA 1
ATOM 638 C C . PRO B 2 50 C 130.944 34.291 57.853 1.00 29.77 60 PRO B C 1
ATOM 639 O O . PRO B 2 50 C 131.482 35.157 57.138 1.00 30.29 60 PRO B O 1
ATOM 643 N N . TRP B 2 51 D 129.652 34.116 57.974 1.00 30.50 60 TRP B N 1
ATOM 644 C CA . TRP B 2 51 D 128.654 34.962 57.287 1.00 30.92 60 TRP B CA 1
ATOM 645 C C . TRP B 2 51 D 127.744 35.568 58.351 1.00 31.90 60 TRP B C 1
ATOM 646 O O . TRP B 2 51 D 126.802 36.288 58.006 1.00 31.97 60 TRP B O 1
ATOM 657 N N . ASP B 2 52 E 128.094 35.226 59.576 1.00 32.99 60 ASP B N 1
ATOM 658 C CA . ASP B 2 52 E 127.302 35.628 60.745 1.00 34.42 60 ASP B CA 1
ATOM 659 C C . ASP B 2 52 E 125.884 35.031 60.604 1.00 33.96 60 ASP B C 1
ATOM 660 O O . ASP B 2 52 E 124.911 35.667 61.007 1.00 33.03 60 ASP B O 1
ATOM 665 N N . LYS B 2 53 F 125.877 33.849 59.994 1.00 34.24 60 LYS B N 1
ATOM 666 C CA . LYS B 2 53 F 124.595 33.157 59.797 1.00 34.63 60 LYS B CA 1
ATOM 667 C C . LYS B 2 53 F 124.371 32.319 61.050 1.00 35.06 60 LYS B C 1
ATOM 668 O O . LYS B 2 53 F 125.325 31.768 61.600 1.00 35.84 60 LYS B O 1
ATOM 674 N N . ASN B 2 54 G 123.133 32.331 61.471 1.00 35.52 60 ASN B N 1
ATOM 675 C CA . ASN B 2 54 G 122.744 31.519 62.649 1.00 36.10 60 ASN B CA 1
ATOM 676 C C . ASN B 2 54 G 121.257 31.708 62.860 1.00 35.76 60 ASN B C 1
ATOM 677 O O . ASN B 2 54 G 120.933 32.395 63.833 1.00 36.48 60 ASN B O 1
ATOM 682 N N . PHE B 2 55 H 120.406 31.163 62.018 1.00 35.18 60 PHE B N 1
ATOM 683 C CA . PHE B 2 55 H 118.964 31.368 62.152 1.00 35.04 60 PHE B CA 1
ATOM 684 C C . PHE B 2 55 H 118.374 30.247 63.036 1.00 35.85 60 PHE B C 1
ATOM 685 O O . PHE B 2 55 H 118.901 29.149 63.147 1.00 36.33 60 PHE B O 1
ATOM 693 N N . THR B 2 56 I 117.239 30.624 63.518 1.00 36.72 60 THR B N 1
ATOM 694 C CA . THR B 2 56 I 116.293 29.928 64.388 1.00 37.45 60 THR B CA 1
ATOM 695 C C . THR B 2 56 I 115.043 29.560 63.586 1.00 36.95 60 THR B C 1
ATOM 696 O O . THR B 2 56 I 114.638 30.189 62.577 1.00 36.60 60 THR B O 1
ATOM 700 N N . GLU B 2 57 ? 114.394 28.514 64.058 1.00 36.71 61 GLU B N 1
ATOM 701 C CA . GLU B 2 57 ? 113.153 28.042 63.404 1.00 36.51 61 GLU B CA 1
ATOM 702 C C . GLU B 2 57 ? 112.151 29.179 63.249 1.00 36.13 61 GLU B C 1
ATOM 703 O O . GLU B 2 57 ? 111.016 29.015 62.743 1.00 35.91 61 GLU B O 1
ATOM 709 N N . ASN B 2 58 ? 112.563 30.367 63.623 1.00 36.09 62 ASN B N 1
ATOM 710 C CA . ASN B 2 58 ? 111.682 31.520 63.620 1.00 36.66 62 ASN B CA 1
ATOM 711 C C . ASN B 2 58 ? 111.785 32.543 62.524 1.00 36.04 62 ASN B C 1
ATOM 712 O O . ASN B 2 58 ? 110.757 33.162 62.154 1.00 35.87 62 ASN B O 1
ATOM 717 N N . ASP B 2 59 ? 113.014 32.781 62.128 1.00 35.32 63 ASP B N 1
ATOM 718 C CA . ASP B 2 59 ? 113.340 33.778 61.107 1.00 34.71 63 ASP B CA 1
ATOM 719 C C . ASP B 2 59 ? 112.911 33.224 59.749 1.00 34.33 63 ASP B C 1
ATOM 720 O O . ASP B 2 59 ? 113.059 33.935 58.736 1.00 35.29 63 ASP B O 1
ATOM 725 N N . LEU B 2 60 ? 112.498 31.963 59.771 1.00 33.23 64 LEU B N 1
ATOM 726 C CA . LEU B 2 60 ? 112.271 31.231 58.534 1.00 31.38 64 LEU B CA 1
ATOM 727 C C . LEU B 2 60 ? 110.923 30.623 58.249 1.00 30.28 64 LEU B C 1
ATOM 728 O O . LEU B 2 60 ? 110.209 30.298 59.192 1.00 31.29 64 LEU B O 1
ATOM 733 N N . LEU B 2 61 ? 110.785 30.308 56.991 1.00 28.51 65 LEU B N 1
ATOM 734 C CA . LEU B 2 61 ? 109.651 29.693 56.354 1.00 27.50 65 LEU B CA 1
ATOM 735 C C . LEU B 2 61 ? 110.097 28.739 55.239 1.00 25.98 65 LEU B C 1
ATOM 736 O O . LEU B 2 61 ? 111.011 29.178 54.513 1.00 26.56 65 LEU B O 1
ATOM 741 N N . VAL B 2 62 ? 109.422 27.663 55.046 1.00 23.86 66 VAL B N 1
ATOM 742 C CA . VAL B 2 62 ? 109.782 26.786 53.884 1.00 22.42 66 VAL B CA 1
ATOM 743 C C . VAL B 2 62 ? 108.630 27.001 52.910 1.00 21.09 66 VAL B C 1
ATOM 744 O O . VAL B 2 62 ? 107.503 27.107 53.478 1.00 20.78 66 VAL B O 1
ATOM 748 N N . ARG B 2 63 ? 108.844 27.140 51.618 1.00 19.60 67 ARG B N 1
ATOM 749 C CA . ARG B 2 63 ? 107.739 27.307 50.634 1.00 18.56 67 ARG B CA 1
ATOM 750 C C . ARG B 2 63 ? 107.687 25.978 49.872 1.00 18.77 67 ARG B C 1
ATOM 751 O O . ARG B 2 63 ? 108.792 25.568 49.399 1.00 18.94 67 ARG B O 1
ATOM 759 N N . ILE B 2 64 ? 106.568 25.258 49.809 1.00 17.74 68 ILE B N 1
ATOM 760 C CA . ILE B 2 64 ? 106.552 23.975 49.122 1.00 18.44 68 ILE B CA 1
ATOM 761 C C . ILE B 2 64 ? 105.592 23.927 47.944 1.00 20.03 68 ILE B C 1
ATOM 762 O O . ILE B 2 64 ? 104.450 24.410 47.965 1.00 21.77 68 ILE B O 1
ATOM 767 N N . GLY B 2 65 ? 106.023 23.220 46.923 1.00 20.38 69 GLY B N 1
ATOM 768 C CA . GLY B 2 65 ? 105.361 22.934 45.682 1.00 19.60 69 GLY B CA 1
ATOM 769 C C . GLY B 2 65 ? 105.577 23.913 44.588 1.00 19.42 69 GLY B C 1
ATOM 770 O O . GLY B 2 65 ? 104.771 23.885 43.646 1.00 20.62 69 GLY B O 1
ATOM 771 N N . LYS B 2 66 ? 106.570 24.727 44.517 1.00 19.32 70 LYS B N 1
ATOM 772 C CA . LYS B 2 66 ? 106.840 25.771 43.549 1.00 19.07 70 LYS B CA 1
ATOM 773 C C . LYS B 2 66 ? 107.583 25.474 42.268 1.00 19.77 70 LYS B C 1
ATOM 774 O O . LYS B 2 66 ? 108.353 24.512 42.112 1.00 20.09 70 LYS B O 1
ATOM 780 N N . HIS B 2 67 ? 107.408 26.407 41.342 1.00 20.27 71 HIS B N 1
ATOM 781 C CA . HIS B 2 67 ? 107.982 26.499 40.022 1.00 21.15 71 HIS B CA 1
ATOM 782 C C . HIS B 2 67 ? 108.624 27.887 39.882 1.00 22.95 71 HIS B C 1
ATOM 783 O O . HIS B 2 67 ? 109.781 27.987 39.435 1.00 24.24 71 HIS B O 1
ATOM 790 N N . SER B 2 68 ? 107.824 28.916 40.147 1.00 23.45 72 SER B N 1
ATOM 791 C CA . SER B 2 68 ? 108.368 30.279 39.987 1.00 23.96 72 SER B CA 1
ATOM 792 C C . SER B 2 68 ? 109.283 30.559 41.180 1.00 24.21 72 SER B C 1
ATOM 793 O O . SER B 2 68 ? 109.056 30.007 42.254 1.00 25.09 72 SER B O 1
ATOM 796 N N . ARG B 2 69 ? 110.290 31.339 40.949 1.00 24.06 73 ARG B N 1
ATOM 797 C CA . ARG B 2 69 ? 111.299 31.720 41.912 1.00 23.46 73 ARG B CA 1
ATOM 798 C C . ARG B 2 69 ? 110.692 32.873 42.708 1.00 23.87 73 ARG B C 1
ATOM 799 O O . ARG B 2 69 ? 111.090 33.179 43.807 1.00 24.12 73 ARG B O 1
ATOM 807 N N . THR B 2 70 ? 109.703 33.374 42.008 1.00 24.74 74 THR B N 1
ATOM 808 C CA . THR B 2 70 ? 109.035 34.618 42.405 1.00 25.73 74 THR B CA 1
ATOM 809 C C . THR B 2 70 ? 107.574 34.751 42.582 1.00 25.73 74 THR B C 1
ATOM 810 O O . THR B 2 70 ? 107.140 35.234 43.663 1.00 26.24 74 THR B O 1
ATOM 814 N N . ARG B 2 71 ? 106.757 34.444 41.598 1.00 25.72 75 ARG B N 1
ATOM 815 C CA . ARG B 2 71 ? 105.304 34.570 41.710 1.00 26.52 75 ARG B CA 1
ATOM 816 C C . ARG B 2 71 ? 104.740 33.879 42.959 1.00 26.28 75 ARG B C 1
ATOM 817 O O . ARG B 2 71 ? 105.281 32.820 43.361 1.00 26.18 75 ARG B O 1
ATOM 825 N N . TYR B 2 72 ? 103.631 34.377 43.522 1.00 25.74 76 TYR B N 1
ATOM 826 C CA . TYR B 2 72 ? 102.986 33.621 44.626 1.00 25.94 76 TYR B CA 1
ATOM 827 C C . TYR B 2 72 ? 102.021 32.697 43.812 1.00 26.45 76 TYR B C 1
ATOM 828 O O . TYR B 2 72 ? 101.077 33.275 43.264 1.00 27.29 76 TYR B O 1
ATOM 837 N N . GLU B 2 73 ? 102.309 31.439 43.770 1.00 26.22 77 GLU B N 1
ATOM 838 C CA . GLU B 2 73 ? 101.560 30.421 43.034 1.00 25.69 77 GLU B CA 1
ATOM 839 C C . GLU B 2 73 ? 100.409 29.889 43.844 1.00 25.81 77 GLU B C 1
ATOM 840 O O . GLU B 2 73 ? 100.425 28.850 44.520 1.00 25.77 77 GLU B O 1
ATOM 846 N N . ARG B 2 74 A 99.365 30.677 43.697 1.00 25.59 77 ARG B N 1
ATOM 847 C CA . ARG B 2 74 A 98.062 30.658 44.298 1.00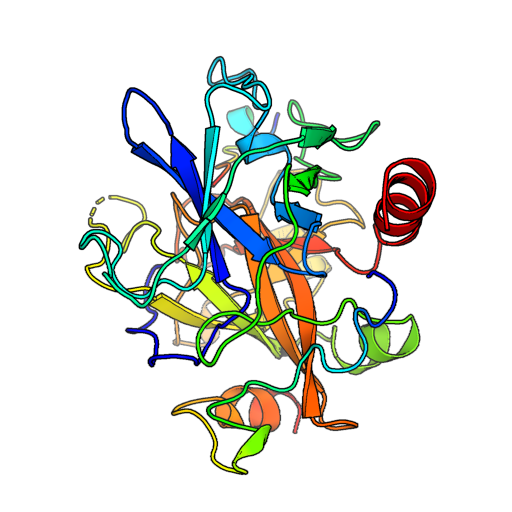 25.19 77 ARG B CA 1
ATOM 848 C C . ARG B 2 74 A 97.493 29.352 44.720 1.00 25.04 77 ARG B C 1
ATOM 849 O O . ARG B 2 74 A 97.544 29.099 45.999 1.00 26.47 77 ARG B O 1
ATOM 857 N N . ASN B 2 75 ? 96.899 28.477 43.952 1.00 24.09 78 ASN B N 1
ATOM 858 C CA . ASN B 2 75 ? 96.421 27.276 44.736 1.00 23.92 78 ASN B CA 1
ATOM 859 C C . ASN B 2 75 ? 97.543 26.271 44.776 1.00 23.49 78 ASN B C 1
ATOM 860 O O . ASN B 2 75 ? 97.454 25.279 45.507 1.00 23.16 78 ASN B O 1
ATOM 865 N N . ILE B 2 76 ? 98.623 26.614 44.059 1.00 23.23 79 ILE B N 1
ATOM 866 C CA . ILE B 2 76 ? 99.725 25.691 43.924 1.00 22.44 79 ILE B CA 1
ATOM 867 C C . ILE B 2 76 ? 100.732 25.655 45.006 1.00 22.80 79 ILE B C 1
ATOM 868 O O . ILE B 2 76 ? 101.009 24.465 45.400 1.00 23.09 79 ILE B O 1
ATOM 873 N N . GLU B 2 77 ? 101.247 26.709 45.576 1.00 23.40 80 GLU B N 1
ATOM 874 C CA . GLU B 2 77 ? 102.267 26.535 46.675 1.00 23.86 80 GLU B CA 1
ATOM 875 C C . GLU B 2 77 ? 101.665 26.339 48.052 1.00 24.56 80 GLU B C 1
ATOM 876 O O . GLU B 2 77 ? 100.462 26.563 48.269 1.00 24.33 80 GLU B O 1
ATOM 882 N N . LYS B 2 78 ? 102.478 25.931 49.016 1.00 26.05 81 LYS B N 1
ATOM 883 C CA . LYS B 2 78 ? 102.018 25.781 50.428 1.00 28.02 81 LYS B CA 1
ATOM 884 C C . LYS B 2 78 ? 103.107 26.381 51.329 1.00 28.50 81 LYS B C 1
ATOM 885 O O . LYS B 2 78 ? 104.248 25.913 51.219 1.00 29.29 81 LYS B O 1
ATOM 891 N N . ILE B 2 79 ? 102.847 27.390 52.112 1.00 28.60 82 ILE B N 1
ATOM 892 C CA . ILE B 2 79 ? 103.805 28.017 53.030 1.00 28.09 82 ILE B CA 1
ATOM 893 C C . ILE B 2 79 ? 103.789 27.253 54.365 1.00 27.80 82 ILE B C 1
ATOM 894 O O . ILE B 2 79 ? 102.698 27.052 54.907 1.00 27.54 82 ILE B O 1
ATOM 899 N N . SER B 2 80 ? 104.947 26.887 54.874 1.00 27.67 83 SER B N 1
ATOM 900 C CA . SER B 2 80 ? 105.073 26.120 56.123 1.00 27.17 83 SER B CA 1
ATOM 901 C C . SER B 2 80 ? 106.012 26.740 57.141 1.00 27.53 83 SER B C 1
ATOM 902 O O . SER B 2 80 ? 107.006 27.410 56.787 1.00 27.76 83 SER B O 1
ATOM 905 N N . MET B 2 81 ? 105.704 26.465 58.399 1.00 27.68 84 MET B N 1
ATOM 906 C CA . MET B 2 81 ? 106.457 27.012 59.541 1.00 28.35 84 MET B CA 1
ATOM 907 C C . MET B 2 81 ? 107.315 25.905 60.139 1.00 28.08 84 MET B C 1
ATOM 908 O O . MET B 2 81 ? 106.859 24.777 60.000 1.00 28.06 84 MET B O 1
ATOM 913 N N . LEU B 2 82 ? 108.381 26.240 60.801 1.00 28.21 85 LEU B N 1
ATOM 914 C CA . LEU B 2 82 ? 109.298 25.320 61.445 1.00 28.93 85 LEU B CA 1
ATOM 915 C C . LEU B 2 82 ? 109.043 25.034 62.919 1.00 29.58 85 LEU B C 1
ATOM 916 O O . LEU B 2 82 ? 108.973 25.922 63.773 1.00 29.85 85 LEU B O 1
ATOM 921 N N . GLU B 2 83 ? 109.062 23.766 63.272 1.00 30.54 86 GLU B N 1
ATOM 922 C CA . GLU B 2 83 ? 108.867 23.296 64.651 1.00 31.01 86 GLU B CA 1
ATOM 923 C C . GLU B 2 83 ? 110.209 23.237 65.344 1.00 30.53 86 GLU B C 1
ATOM 924 O O . GLU B 2 83 ? 110.385 23.892 66.380 1.00 31.12 86 GLU B O 1
ATOM 930 N N . LYS B 2 84 ? 111.141 22.478 64.835 1.00 30.07 87 LYS B N 1
ATOM 931 C CA . LYS B 2 84 ? 112.509 22.353 65.344 1.00 29.94 87 LYS B CA 1
ATOM 932 C C . LYS B 2 84 ? 113.405 22.291 64.085 1.00 29.61 87 LYS B C 1
ATOM 933 O O . LYS B 2 84 ? 112.900 21.881 63.029 1.00 29.72 87 LYS B O 1
ATOM 939 N N . ILE B 2 85 ? 114.620 22.647 64.286 1.00 28.93 88 ILE B N 1
ATOM 940 C CA . ILE B 2 85 ? 115.659 22.638 63.223 1.00 28.80 88 ILE B CA 1
ATOM 941 C C . ILE B 2 85 ? 116.711 21.694 63.778 1.00 29.49 88 ILE B C 1
ATOM 942 O O . ILE B 2 85 ? 116.895 21.788 65.036 1.00 29.95 88 ILE B O 1
ATOM 947 N N . TYR B 2 86 ? 117.311 20.771 63.058 1.00 29.53 89 TYR B N 1
ATOM 948 C CA . TYR B 2 86 ? 118.328 19.895 63.703 1.00 29.38 89 TYR B CA 1
ATOM 949 C C . TYR B 2 86 ? 119.601 19.874 62.877 1.00 29.06 89 TYR B C 1
ATOM 950 O O . TYR B 2 86 ? 119.573 19.339 61.760 1.00 28.81 89 TYR B O 1
ATOM 959 N N . ILE B 2 87 ? 120.660 20.459 63.404 1.00 29.41 90 ILE B N 1
ATOM 960 C CA . ILE B 2 87 ? 121.972 20.511 62.742 1.00 29.88 90 ILE B CA 1
ATOM 961 C C . ILE B 2 87 ? 122.830 19.328 63.216 1.00 30.88 90 ILE B C 1
ATOM 962 O O . ILE B 2 87 ? 122.829 18.952 64.409 1.00 32.58 90 ILE B O 1
ATOM 967 N N . HIS B 2 88 ? 123.629 18.809 62.327 1.00 30.83 91 HIS B N 1
ATOM 968 C CA . HIS B 2 88 ? 124.464 17.642 62.655 1.00 31.34 91 HIS B CA 1
ATOM 969 C C . HIS B 2 88 ? 125.450 17.975 63.748 1.00 32.81 91 HIS B C 1
ATOM 970 O O . HIS B 2 88 ? 126.269 18.924 63.660 1.00 33.20 91 HIS B O 1
ATOM 977 N N . PRO B 2 89 ? 125.429 17.189 64.810 1.00 33.54 92 PRO B N 1
ATOM 978 C CA . PRO B 2 89 ? 126.355 17.407 65.927 1.00 33.77 92 PRO B CA 1
ATOM 979 C C . PRO B 2 89 ? 127.779 17.490 65.437 1.00 34.10 92 PRO B C 1
ATOM 980 O O . PRO B 2 89 ? 128.571 18.198 66.107 1.00 34.57 92 PRO B O 1
ATOM 984 N N . ARG B 2 90 ? 128.108 16.885 64.300 1.00 34.20 93 ARG B N 1
ATOM 985 C CA . ARG B 2 90 ? 129.525 16.987 63.854 1.00 33.92 93 ARG B CA 1
ATOM 986 C C . ARG B 2 90 ? 129.722 17.509 62.451 1.00 32.98 93 ARG B C 1
ATOM 987 O O . ARG B 2 90 ? 130.464 16.905 61.652 1.00 32.94 93 ARG B O 1
ATOM 995 N N . TYR B 2 91 ? 129.120 18.637 62.195 1.00 31.85 94 TYR B N 1
ATOM 996 C CA . TYR B 2 91 ? 129.124 19.431 60.944 1.00 30.23 94 TYR B CA 1
ATOM 997 C C . TYR B 2 91 ? 130.254 20.450 61.146 1.00 29.92 94 TYR B C 1
ATOM 998 O O . TYR B 2 91 ? 130.143 21.187 62.142 1.00 30.06 94 TYR B O 1
ATOM 1007 N N . ASN B 2 92 ? 131.218 20.403 60.289 1.00 29.73 95 ASN B N 1
ATOM 1008 C CA . ASN B 2 92 ? 132.408 21.225 60.383 1.00 29.80 95 ASN B CA 1
ATOM 1009 C C . ASN B 2 92 ? 132.441 22.354 59.370 1.00 30.64 95 ASN B C 1
ATOM 1010 O O . ASN B 2 92 ? 132.830 21.959 58.230 1.00 31.31 95 ASN B O 1
ATOM 1015 N N . TRP B 2 93 ? 132.226 23.594 59.764 1.00 30.35 96 TRP B N 1
ATOM 1016 C CA . TRP B 2 93 ? 132.258 24.711 58.839 1.00 30.86 96 TRP B CA 1
ATOM 1017 C C . TRP B 2 93 ? 133.596 25.413 58.668 1.00 32.06 96 TRP B C 1
ATOM 1018 O O . TRP B 2 93 ? 133.791 26.062 57.591 1.00 32.26 96 TRP B O 1
ATOM 1029 N N . ARG B 2 94 ? 134.486 25.390 59.629 1.00 32.78 97 ARG B N 1
ATOM 1030 C CA . ARG B 2 94 ? 135.806 26.034 59.580 1.00 33.06 97 ARG B CA 1
ATOM 1031 C C . ARG B 2 94 ? 136.754 25.417 58.565 1.00 32.83 97 ARG B C 1
ATOM 1032 O O . ARG B 2 94 ? 137.499 26.120 57.867 1.00 33.02 97 ARG B O 1
ATOM 1040 N N . GLU B 2 95 A 136.687 24.113 58.444 1.00 33.20 97 GLU B N 1
ATOM 1041 C CA . GLU B 2 95 A 137.587 23.325 57.630 1.00 33.45 97 GLU B CA 1
ATOM 1042 C C . GLU B 2 95 A 137.258 22.667 56.346 1.00 33.05 97 GLU B C 1
ATOM 1043 O O . GLU B 2 95 A 138.028 22.866 55.353 1.00 32.67 97 GLU B O 1
ATOM 1049 N N . ASN B 2 96 ? 136.231 21.806 56.280 1.00 32.58 98 ASN B N 1
ATOM 1050 C CA . ASN B 2 96 ? 136.006 21.148 54.933 1.00 31.53 98 ASN B CA 1
ATOM 1051 C C . ASN B 2 96 ? 134.535 21.030 54.601 1.00 30.77 98 ASN B C 1
ATOM 1052 O O . ASN B 2 96 ? 134.161 20.699 53.447 1.00 30.67 98 ASN B O 1
ATOM 1057 N N . LEU B 2 97 ? 133.664 21.384 55.533 1.00 30.02 99 LEU B N 1
ATOM 1058 C CA . LEU B 2 97 ? 132.223 21.352 55.366 1.00 29.56 99 LEU B CA 1
ATOM 1059 C C . LEU B 2 97 ? 131.676 19.934 55.360 1.00 30.14 99 LEU B C 1
ATOM 1060 O O . LEU B 2 97 ? 130.610 19.583 54.792 1.00 30.77 99 LEU B O 1
ATOM 1065 N N . ASP B 2 98 ? 132.388 19.125 56.129 1.00 30.04 100 ASP B N 1
ATOM 1066 C CA . ASP B 2 98 ? 131.940 17.699 56.269 1.00 29.06 100 ASP B CA 1
ATOM 1067 C C . ASP B 2 98 ? 130.722 17.660 57.179 1.00 27.83 100 ASP B C 1
ATOM 1068 O O . ASP B 2 98 ? 130.544 18.295 58.240 1.00 27.57 100 ASP B O 1
ATOM 1073 N N . ARG B 2 99 ? 129.735 16.886 56.728 1.00 26.52 101 ARG B N 1
ATOM 1074 C CA . ARG B 2 99 ? 128.484 16.677 57.460 1.00 24.93 101 ARG B CA 1
ATOM 1075 C C . ARG B 2 99 ? 127.701 17.974 57.450 1.00 23.49 101 ARG B C 1
ATOM 1076 O O . ARG B 2 99 ? 127.393 18.525 58.494 1.00 23.27 101 ARG B O 1
ATOM 1084 N N . ASP B 2 100 ? 127.584 18.455 56.245 1.00 22.70 102 ASP B N 1
ATOM 1085 C CA . ASP B 2 100 ? 126.808 19.663 55.909 1.00 21.81 102 ASP B CA 1
ATOM 1086 C C . ASP B 2 100 ? 125.396 19.056 55.722 1.00 21.73 102 ASP B C 1
ATOM 1087 O O . ASP B 2 100 ? 125.167 18.558 54.601 1.00 21.24 102 ASP B O 1
ATOM 1092 N N . ILE B 2 101 ? 124.674 19.020 56.846 1.00 21.00 103 ILE B N 1
ATOM 1093 C CA . ILE B 2 101 ? 123.318 18.417 56.800 1.00 20.50 103 ILE B CA 1
ATOM 1094 C C . ILE B 2 101 ? 122.459 18.874 57.963 1.00 20.47 103 ILE B C 1
ATOM 1095 O O . ILE B 2 101 ? 123.035 19.089 59.050 1.00 20.87 103 ILE B O 1
ATOM 1100 N N . ALA B 2 102 ? 121.164 19.036 57.783 1.00 19.41 104 ALA B N 1
ATOM 1101 C CA . ALA B 2 102 ? 120.235 19.470 58.820 1.00 19.03 104 ALA B CA 1
ATOM 1102 C C . ALA B 2 102 ? 118.825 19.018 58.433 1.00 18.85 104 ALA B C 1
ATOM 1103 O O . ALA B 2 102 ? 118.504 18.965 57.249 1.00 18.18 104 ALA B O 1
ATOM 1105 N N . LEU B 2 103 ? 118.027 18.690 59.423 1.00 19.41 105 LEU B N 1
ATOM 1106 C CA . LEU B 2 103 ? 116.622 18.305 59.217 1.00 20.67 105 LEU B CA 1
ATOM 1107 C C . LEU B 2 103 ? 115.774 19.448 59.796 1.00 21.42 105 LEU B C 1
ATOM 1108 O O . LEU B 2 103 ? 116.262 20.143 60.715 1.00 22.38 105 LEU B O 1
ATOM 1113 N N . MET B 2 104 ? 114.575 19.626 59.318 1.00 21.40 106 MET B N 1
ATOM 1114 C CA . MET B 2 104 ? 113.707 20.692 59.875 1.00 21.60 106 MET B CA 1
ATOM 1115 C C . MET B 2 104 ? 112.347 20.001 60.001 1.00 22.30 106 MET B C 1
ATOM 1116 O O . MET B 2 104 ? 111.984 19.203 59.107 1.00 22.69 106 MET B O 1
ATOM 1121 N N . LYS B 2 105 ? 111.694 20.194 61.127 1.00 22.93 107 LYS B N 1
ATOM 1122 C CA . LYS B 2 105 ? 110.358 19.600 61.328 1.00 23.54 107 LYS B CA 1
ATOM 1123 C C . LYS B 2 105 ? 109.352 20.757 61.163 1.00 23.07 107 LYS B C 1
ATOM 1124 O O . LYS B 2 105 ? 109.520 21.890 61.635 1.00 22.93 107 LYS B O 1
ATOM 1130 N N . LEU B 2 106 ? 108.424 20.429 60.310 1.00 22.45 108 LEU B N 1
ATOM 1131 C CA . LEU B 2 106 ? 107.363 21.356 59.924 1.00 22.32 108 LEU B CA 1
ATOM 1132 C C . LEU B 2 106 ? 106.455 21.405 61.140 1.00 23.53 108 LEU B C 1
ATOM 1133 O O . LEU B 2 106 ? 106.253 20.359 61.753 1.00 23.87 108 LEU B O 1
ATOM 1138 N N . LYS B 2 107 ? 106.012 22.580 61.483 1.00 25.32 109 LYS B N 1
ATOM 1139 C CA . LYS B 2 107 ? 105.064 22.737 62.598 1.00 27.05 109 LYS B CA 1
ATOM 1140 C C . LYS B 2 107 ? 103.865 21.850 62.196 1.00 28.47 109 LYS B C 1
ATOM 1141 O O . LYS B 2 107 ? 103.223 21.265 63.065 1.00 29.33 109 LYS B O 1
ATOM 1147 N N . LYS B 2 108 ? 103.641 21.755 60.893 1.00 29.73 110 LYS B N 1
ATOM 1148 C CA . LYS B 2 108 ? 102.475 20.959 60.401 1.00 30.65 110 LYS B CA 1
ATOM 1149 C C . LYS B 2 108 ? 102.849 20.138 59.175 1.00 30.32 110 LYS B C 1
ATOM 1150 O O . LYS B 2 108 ? 103.620 20.632 58.343 1.00 30.77 110 LYS B O 1
ATOM 1156 N N . PRO B 2 109 ? 102.238 18.974 59.047 1.00 29.65 111 PRO B N 1
ATOM 1157 C CA . PRO B 2 109 ? 102.496 18.060 57.936 1.00 29.59 111 PRO B CA 1
ATOM 1158 C C . PRO B 2 109 ? 101.905 18.724 56.680 1.00 29.77 111 PRO B C 1
ATOM 1159 O 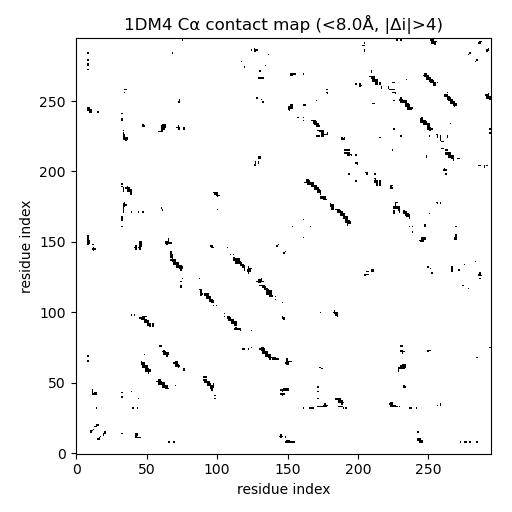O . PRO B 2 109 ? 100.849 19.361 56.862 1.00 29.89 111 PRO B O 1
ATOM 1163 N N . VAL B 2 110 ? 102.618 18.523 55.586 1.00 29.23 112 VAL B N 1
ATOM 1164 C CA . VAL B 2 110 ? 102.155 19.128 54.313 1.00 29.10 112 VAL B CA 1
ATOM 1165 C C . VAL B 2 110 ? 101.210 18.138 53.646 1.00 28.96 112 VAL B C 1
ATOM 1166 O O . VAL B 2 110 ? 101.209 16.926 53.966 1.00 29.92 112 VAL B O 1
ATOM 1170 N N . ALA B 2 111 ? 100.341 18.640 52.799 1.00 27.75 113 ALA B N 1
ATOM 1171 C CA . ALA B 2 111 ? 99.362 17.770 52.116 1.00 26.46 113 ALA B CA 1
ATOM 1172 C C . ALA B 2 111 ? 99.901 17.554 50.699 1.00 25.51 113 ALA B C 1
ATOM 1173 O O . ALA B 2 111 ? 100.008 18.558 49.975 1.00 25.38 113 ALA B O 1
ATOM 1175 N N . PHE B 2 112 ? 100.211 16.323 50.411 1.00 24.28 114 PHE B N 1
ATOM 1176 C CA . PHE B 2 112 ? 100.760 15.947 49.075 1.00 23.03 114 PHE B CA 1
ATOM 1177 C C . PHE B 2 112 ? 99.834 16.437 47.991 1.00 21.93 114 PHE B C 1
ATOM 1178 O O . PHE B 2 112 ? 98.647 16.699 48.268 1.00 21.95 114 PHE B O 1
ATOM 1186 N N . SER B 2 113 ? 100.322 16.575 46.791 1.00 21.41 115 SER B N 1
ATOM 1187 C CA . SER B 2 113 ? 99.486 17.048 45.666 1.00 21.85 115 SER B CA 1
ATOM 1188 C C . SER B 2 113 ? 100.181 16.673 44.367 1.00 22.66 115 SER B C 1
ATOM 1189 O O . SER B 2 113 ? 101.082 15.816 44.366 1.00 23.78 115 SER B O 1
ATOM 1192 N N . ASP B 2 114 ? 99.791 17.283 43.262 1.00 22.29 116 ASP B N 1
ATOM 1193 C CA . ASP B 2 114 ? 100.510 16.965 42.028 1.00 21.93 116 ASP B CA 1
ATOM 1194 C C . ASP B 2 114 ? 101.839 17.731 42.048 1.00 21.18 116 ASP B C 1
ATOM 1195 O O . ASP B 2 114 ? 102.567 17.529 41.061 1.00 21.95 116 ASP B O 1
ATOM 1200 N N . TYR B 2 115 ? 102.053 18.622 42.958 1.00 20.24 117 TYR B N 1
ATOM 1201 C CA . TYR B 2 115 ? 103.262 19.458 42.958 1.00 21.21 117 TYR B CA 1
ATOM 1202 C C . TYR B 2 115 ? 104.090 19.291 44.211 1.00 22.34 117 TYR B C 1
ATOM 1203 O O . TYR B 2 115 ? 105.274 19.688 44.308 1.00 22.71 117 TYR B O 1
ATOM 1212 N N . ILE B 2 116 ? 103.517 18.601 45.173 1.00 23.01 118 ILE B N 1
ATOM 1213 C CA . ILE B 2 116 ? 104.041 18.267 46.471 1.00 23.47 118 ILE B CA 1
ATOM 1214 C C . ILE B 2 116 ? 104.000 16.782 46.827 1.00 23.59 118 ILE B C 1
ATOM 1215 O O . ILE B 2 116 ? 102.932 16.213 47.111 1.00 23.70 118 ILE B O 1
ATOM 1220 N N . HIS B 2 117 ? 105.183 16.221 46.893 1.00 23.73 119 HIS B N 1
ATOM 1221 C CA . HIS B 2 117 ? 105.257 14.771 47.262 1.00 24.29 119 HIS B CA 1
ATOM 1222 C C . HIS B 2 117 ? 106.735 14.556 47.585 1.00 24.01 119 HIS B C 1
ATOM 1223 O O . HIS B 2 117 ? 107.460 15.378 47.005 1.00 24.26 119 HIS B O 1
ATOM 1230 N N . PRO B 2 118 ? 107.033 13.522 48.344 1.00 23.48 120 PRO B N 1
ATOM 1231 C CA . PRO B 2 118 ? 108.362 13.289 48.872 1.00 24.03 120 PRO B CA 1
ATOM 1232 C C . PRO B 2 118 ? 109.337 12.382 48.111 1.00 23.83 120 PRO B C 1
ATOM 1233 O O . PRO B 2 118 ? 108.846 11.378 47.557 1.00 24.86 120 PRO B O 1
ATOM 1237 N N . VAL B 2 119 ? 110.628 12.624 48.161 1.00 22.34 121 VAL B N 1
ATOM 1238 C CA . VAL B 2 119 ? 111.694 11.838 47.529 1.00 22.20 121 VAL B CA 1
ATOM 1239 C C . VAL B 2 119 ? 112.101 10.676 48.413 1.00 22.51 121 VAL B C 1
ATOM 1240 O O . VAL B 2 119 ? 111.707 10.748 49.603 1.00 23.34 121 VAL B O 1
ATOM 1244 N N . CYS B 2 120 ? 112.794 9.633 47.987 1.00 22.55 122 CYS B N 1
ATOM 1245 C CA . CYS B 2 120 ? 113.090 8.501 48.928 1.00 22.86 122 CYS B CA 1
ATOM 1246 C C . CYS B 2 120 ? 114.546 8.587 49.361 1.00 24.28 122 CYS B C 1
ATOM 1247 O O . CYS B 2 120 ? 115.388 9.101 48.553 1.00 25.58 122 CYS B O 1
ATOM 1250 N N . LEU B 2 121 ? 114.865 8.109 50.561 1.00 23.96 123 LEU B N 1
ATOM 1251 C CA . LEU B 2 121 ? 116.321 8.173 50.946 1.00 23.90 123 LEU B CA 1
ATOM 1252 C C . LEU B 2 121 ? 116.763 6.731 50.673 1.00 25.94 123 LEU B C 1
ATOM 1253 O O . LEU B 2 121 ? 115.907 5.876 50.947 1.00 26.58 123 LEU B O 1
ATOM 1258 N N . PRO B 2 122 ? 117.954 6.565 50.134 1.00 27.45 124 PRO B N 1
ATOM 1259 C CA . PRO B 2 122 ? 118.449 5.273 49.715 1.00 28.24 124 PRO B CA 1
ATOM 1260 C C . PRO B 2 122 ? 118.756 4.310 50.859 1.00 29.28 124 PRO B C 1
ATOM 1261 O O . PRO B 2 122 ? 119.126 4.754 51.933 1.00 29.22 124 PRO B O 1
ATOM 1265 N N . ASP B 2 123 ? 118.709 3.036 50.527 1.00 30.60 125 ASP B N 1
ATOM 1266 C CA . ASP B 2 123 ? 119.082 1.921 51.424 1.00 31.71 125 ASP B CA 1
ATOM 1267 C C . ASP B 2 123 ? 120.460 1.422 50.949 1.00 32.60 125 ASP B C 1
ATOM 1268 O O . ASP B 2 123 ? 120.797 1.676 49.756 1.00 33.15 125 ASP B O 1
ATOM 1273 N N . ARG B 2 124 ? 121.224 0.780 51.789 1.00 32.89 126 ARG B N 1
ATOM 1274 C CA . ARG B 2 124 ? 122.575 0.301 51.543 1.00 34.18 126 ARG B CA 1
ATOM 1275 C C . ARG B 2 124 ? 122.920 0.021 50.084 1.00 34.12 126 ARG B C 1
ATOM 1276 O O . ARG B 2 124 ? 123.858 0.501 49.421 1.00 33.85 126 ARG B O 1
ATOM 1284 N N . GLU B 2 125 ? 122.149 -0.920 49.624 1.00 34.05 127 GLU B N 1
ATOM 1285 C CA . GLU B 2 125 ? 122.160 -1.494 48.298 1.00 34.35 127 GLU B CA 1
ATOM 1286 C C . GLU B 2 125 ? 121.977 -0.526 47.173 1.00 33.66 127 GLU B C 1
ATOM 1287 O O . GLU B 2 125 ? 122.700 -0.666 46.166 1.00 33.22 127 GLU B O 1
ATOM 1293 N N . THR B 2 126 ? 121.083 0.445 47.254 1.00 33.63 128 THR B N 1
ATOM 1294 C CA . THR B 2 126 ? 120.878 1.349 46.106 1.00 33.97 128 THR B CA 1
ATOM 1295 C C . THR B 2 126 ? 122.089 2.271 45.966 1.00 33.61 128 THR B C 1
ATOM 1296 O O . THR B 2 126 ? 122.388 2.794 44.884 1.00 34.02 128 THR B O 1
ATOM 1300 N N . ALA B 2 127 ? 122.652 2.497 47.144 1.00 32.85 129 ALA B N 1
ATOM 1301 C CA . ALA B 2 127 ? 123.841 3.368 47.233 1.00 31.39 129 ALA B CA 1
ATOM 1302 C C . ALA B 2 127 ? 124.924 2.748 46.365 1.00 30.51 129 ALA B C 1
ATOM 1303 O O . ALA B 2 127 ? 125.422 3.489 45.494 1.00 31.41 129 ALA B O 1
ATOM 1305 N N . ALA B 2 128 A 125.235 1.476 46.550 1.00 29.16 129 ALA B N 1
ATOM 1306 C CA . ALA B 2 128 A 126.301 0.829 45.746 1.00 27.49 129 ALA B CA 1
ATOM 1307 C C . ALA B 2 128 A 125.934 0.805 44.275 1.00 26.80 129 ALA B C 1
ATOM 1308 O O . ALA B 2 128 A 126.673 1.211 43.373 1.00 27.10 129 ALA B O 1
ATOM 1310 N N . SER B 2 129 B 124.720 0.419 43.993 1.00 26.37 129 SER B N 1
ATOM 1311 C CA . SER B 2 129 B 124.186 0.326 42.649 1.00 25.51 129 SER B CA 1
ATOM 1312 C C . SER B 2 129 B 124.513 1.569 41.815 1.00 23.95 129 SER B C 1
ATOM 1313 O O . SER B 2 129 B 125.171 1.422 40.790 1.00 23.39 129 SER B O 1
ATOM 1316 N N . LEU B 2 130 C 123.883 2.642 42.284 1.00 22.82 129 LEU B N 1
ATOM 1317 C CA . LEU B 2 130 C 123.873 3.924 41.606 1.00 21.95 129 LEU B CA 1
ATOM 1318 C C . LEU B 2 130 C 125.054 4.835 41.844 1.00 21.83 129 LEU B C 1
ATOM 1319 O O . LEU B 2 130 C 125.411 5.417 40.799 1.00 22.02 129 LEU B O 1
ATOM 1324 N N . LEU B 2 131 ? 125.635 4.957 43.013 1.00 21.48 130 LEU B N 1
ATOM 1325 C CA . LEU B 2 131 ? 126.788 5.816 43.290 1.00 21.07 130 LEU B CA 1
ATOM 1326 C C . LEU B 2 131 ? 128.057 5.212 42.673 1.00 21.62 130 LEU B C 1
ATOM 1327 O O . LEU B 2 131 ? 128.830 4.518 43.336 1.00 21.06 130 LEU B O 1
ATOM 1332 N N . GLN B 2 132 ? 128.255 5.529 41.384 1.00 22.21 131 GLN B N 1
ATOM 1333 C CA . GLN B 2 132 ? 129.393 5.026 40.607 1.00 22.33 131 GLN B CA 1
ATOM 1334 C C . GLN B 2 132 ? 129.923 6.097 39.672 1.00 22.18 131 GLN B C 1
ATOM 1335 O O . GLN B 2 132 ? 129.148 6.729 38.941 1.00 22.00 131 GLN B O 1
ATOM 1341 N N . ALA B 2 133 ? 131.248 6.216 39.669 1.00 22.20 132 ALA B N 1
ATOM 1342 C CA . ALA B 2 133 ? 131.768 7.261 38.755 1.00 22.97 132 ALA B CA 1
ATOM 1343 C C . ALA B 2 133 ? 131.035 7.058 37.425 1.00 23.18 132 ALA B C 1
ATOM 1344 O O . ALA B 2 133 ? 130.994 5.896 36.977 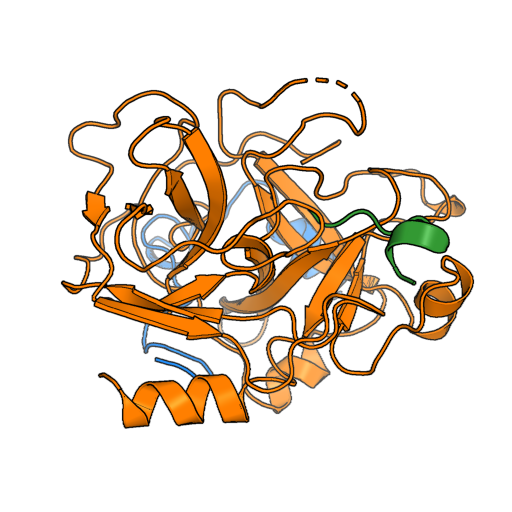1.00 23.70 132 ALA B O 1
ATOM 1346 N N . GLY B 2 134 ? 130.607 8.143 36.849 1.00 23.19 133 GLY B N 1
ATOM 1347 C CA . GLY B 2 134 ? 130.003 8.134 35.532 1.00 24.01 133 GLY B CA 1
ATOM 1348 C C . GLY B 2 134 ? 128.497 8.201 35.500 1.00 24.38 133 GLY B C 1
ATOM 1349 O O . GLY B 2 134 ? 127.926 8.772 34.534 1.00 24.25 133 GLY B O 1
ATOM 1350 N N . TYR B 2 135 ? 127.897 7.601 36.524 1.00 23.91 134 TYR B N 1
ATOM 1351 C CA . TYR B 2 135 ? 126.419 7.627 36.594 1.00 23.73 134 TYR B CA 1
ATOM 1352 C C . TYR B 2 135 ? 125.974 9.054 36.842 1.00 23.52 134 TYR B C 1
ATOM 1353 O O . TYR B 2 135 ? 126.619 9.766 37.614 1.00 23.25 134 TYR B O 1
ATOM 1362 N N . LYS B 2 136 ? 124.874 9.412 36.224 1.00 23.85 135 LYS B N 1
ATOM 1363 C CA . LYS B 2 136 ? 124.365 10.788 36.330 1.00 23.96 135 LYS B CA 1
ATOM 1364 C C . LYS B 2 136 ? 123.410 10.998 37.459 1.00 23.92 135 LYS B C 1
ATOM 1365 O O . LYS B 2 136 ? 122.776 10.051 37.949 1.00 24.94 135 LYS B O 1
ATOM 1371 N N . GLY B 2 137 ? 123.343 12.248 37.866 1.00 23.45 136 GLY B N 1
ATOM 1372 C CA . GLY B 2 137 ? 122.479 12.724 38.939 1.00 22.70 136 GLY B CA 1
ATOM 1373 C C . GLY B 2 137 ? 121.669 13.932 38.494 1.00 22.45 136 GLY B C 1
ATOM 1374 O O . GLY B 2 137 ? 121.914 14.557 37.434 1.00 22.81 136 GLY B O 1
ATOM 1375 N N . ARG B 2 138 ? 120.679 14.241 39.321 1.00 21.82 137 ARG B N 1
ATOM 1376 C CA . ARG B 2 138 ? 119.810 15.412 39.065 1.00 21.36 137 ARG B CA 1
ATOM 1377 C C . ARG B 2 138 ? 119.966 16.337 40.279 1.00 21.65 137 ARG B C 1
ATOM 1378 O O . ARG B 2 138 ? 119.902 15.930 41.470 1.00 21.48 137 ARG B O 1
ATOM 1386 N N . VAL B 2 139 ? 120.334 17.555 39.939 1.00 21.75 138 VAL B N 1
ATOM 1387 C CA . VAL B 2 139 ? 120.549 18.702 40.839 1.00 21.05 138 VAL B CA 1
ATOM 1388 C C . VAL B 2 139 ? 119.620 19.792 40.253 1.00 21.03 138 VAL B C 1
ATOM 1389 O O . VAL B 2 139 ? 119.687 20.066 39.024 1.00 21.19 138 VAL B O 1
ATOM 1393 N N . THR B 2 140 ? 118.727 20.245 41.098 1.00 20.48 139 THR B N 1
ATOM 1394 C CA . THR B 2 140 ? 117.749 21.313 40.735 1.00 19.37 139 THR B CA 1
ATOM 1395 C C . THR B 2 140 ? 117.974 22.454 41.723 1.00 19.00 139 THR B C 1
ATOM 1396 O O . THR B 2 140 ? 118.324 22.164 42.886 1.00 18.69 139 THR B O 1
ATOM 1400 N N . GLY B 2 141 ? 117.809 23.672 41.258 1.00 19.17 140 GLY B N 1
ATOM 1401 C CA . GLY B 2 141 ? 117.986 24.874 42.097 1.00 18.95 140 GLY B CA 1
ATOM 1402 C C . GLY B 2 141 ? 117.452 26.130 41.420 1.00 19.90 140 GLY B C 1
ATOM 1403 O O . GLY B 2 141 ? 117.208 26.209 40.189 1.00 19.81 140 GLY B O 1
ATOM 1404 N N . TRP B 2 142 ? 117.294 27.150 42.258 1.00 20.85 141 TRP B N 1
ATOM 1405 C CA . TRP B 2 142 ? 116.834 28.483 41.836 1.00 21.69 141 TRP B CA 1
ATOM 1406 C C . TRP B 2 142 ? 118.031 29.445 41.998 1.00 22.79 141 TRP B C 1
ATOM 1407 O O . TRP B 2 142 ? 117.802 30.659 42.093 1.00 23.02 141 TRP B O 1
ATOM 1418 N N . GLY B 2 143 ? 119.196 28.873 42.104 1.00 23.99 142 GLY B N 1
ATOM 1419 C CA . GLY B 2 143 ? 120.477 29.504 42.310 1.00 25.90 142 GLY B CA 1
ATOM 1420 C C . GLY B 2 143 ? 120.987 30.302 41.121 1.00 27.83 142 GLY B C 1
ATOM 1421 O O . GLY B 2 143 ? 120.298 30.412 40.083 1.00 28.20 142 GLY B O 1
ATOM 1422 N N . ASN B 2 144 ? 122.202 30.847 41.277 1.00 28.80 143 ASN B N 1
ATOM 1423 C CA . ASN B 2 144 ? 122.747 31.679 40.188 1.00 30.20 143 ASN B CA 1
ATOM 1424 C C . ASN B 2 144 ? 122.852 30.884 38.899 1.00 31.26 143 ASN B C 1
ATOM 1425 O O . ASN B 2 144 ? 122.971 29.662 38.869 1.00 31.71 143 ASN B O 1
ATOM 1430 N N . LEU B 2 145 ? 122.752 31.626 37.826 1.00 32.12 144 LEU B N 1
ATOM 1431 C CA . LEU B 2 145 ? 122.817 31.191 36.448 1.00 33.07 144 LEU B CA 1
ATOM 1432 C C . LEU B 2 145 ? 124.267 31.246 35.984 1.00 34.62 144 LEU B C 1
ATOM 1433 O O . LEU B 2 145 ? 124.562 30.641 34.942 1.00 34.66 144 LEU B O 1
ATOM 1438 N N . LYS B 2 146 ? 125.119 31.904 36.774 1.00 36.08 145 LYS B N 1
ATOM 1439 C CA . LYS B 2 146 ? 126.569 31.967 36.503 1.00 37.32 145 LYS B CA 1
ATOM 1440 C C . LYS B 2 146 ? 127.351 32.357 37.770 1.00 38.51 145 LYS B C 1
ATOM 1441 O O . LYS B 2 146 ? 126.825 33.155 38.586 1.00 38.75 145 LYS B O 1
ATOM 1447 N N . GLU B 2 147 ? 128.576 31.826 37.893 1.00 39.07 146 GLU B N 1
ATOM 1448 C CA . GLU B 2 147 ? 129.432 32.070 39.057 1.00 39.62 146 GLU B CA 1
ATOM 1449 C C . GLU B 2 147 ? 129.310 33.524 39.502 1.00 40.85 146 GLU B C 1
ATOM 1450 O O . GLU B 2 147 ? 129.141 33.826 40.702 1.00 40.93 146 GLU B O 1
ATOM 1456 N N . THR B 2 148 ? 129.416 34.381 38.500 1.00 42.12 147 THR B N 1
ATOM 1457 C CA . THR B 2 148 ? 129.277 35.823 38.692 1.00 43.47 147 THR B CA 1
ATOM 1458 C C . THR B 2 148 ? 129.401 36.556 37.359 1.00 43.60 147 THR B C 1
ATOM 1459 O O . THR B 2 148 ? 128.426 36.617 36.596 1.00 43.97 147 THR B O 1
ATOM 1463 N N . GLY B 2 156 ? 120.676 36.517 36.075 1.00 35.11 150 GLY B N 1
ATOM 1464 C CA . GLY B 2 156 ? 121.429 36.152 37.295 1.00 35.46 150 GLY B CA 1
ATOM 1465 C C . GLY B 2 156 ? 120.795 34.873 37.870 1.00 35.40 150 GLY B C 1
ATOM 1466 O O . GLY B 2 156 ? 121.372 33.775 37.799 1.00 36.13 150 GLY B O 1
ATOM 1467 N N . GLN B 2 157 ? 119.625 35.083 38.424 1.00 34.15 151 GLN B N 1
ATOM 1468 C CA . GLN B 2 157 ? 118.789 34.018 39.058 1.00 32.30 151 GLN B CA 1
ATOM 1469 C C . GLN B 2 157 ? 117.760 33.743 37.976 1.00 30.73 151 GLN B C 1
ATOM 1470 O O . GLN B 2 157 ? 117.458 34.767 37.310 1.00 31.31 151 GLN B O 1
ATOM 1476 N N . PRO B 2 158 ? 117.253 32.545 37.917 1.00 28.65 152 PRO B N 1
ATOM 1477 C CA . PRO B 2 158 ? 116.314 32.217 36.840 1.00 27.92 152 PRO B CA 1
ATOM 1478 C C . PRO B 2 158 ? 114.923 32.713 37.264 1.00 27.50 152 PRO B C 1
ATOM 1479 O O . PRO B 2 158 ? 114.794 33.229 38.392 1.00 27.47 152 PRO B O 1
ATOM 1483 N N . SER B 2 159 ? 113.964 32.552 36.379 1.00 26.63 153 SER B N 1
ATOM 1484 C CA . SER B 2 159 ? 112.573 32.919 36.572 1.00 26.07 153 SER B CA 1
ATOM 1485 C C . SER B 2 159 ? 111.832 31.659 37.059 1.00 25.57 153 SER B C 1
ATOM 1486 O O . SER B 2 159 ? 110.827 31.745 37.762 1.00 26.32 153 SER B O 1
ATOM 1489 N N . VAL B 2 160 ? 112.456 30.567 36.708 1.00 24.64 154 VAL B N 1
ATOM 1490 C CA . VAL B 2 160 ? 111.934 29.227 36.995 1.00 23.76 154 VAL B CA 1
ATOM 1491 C C . VAL B 2 160 ? 112.982 28.281 37.530 1.00 22.75 154 VAL B C 1
ATOM 1492 O O . VAL B 2 160 ? 114.192 28.347 37.334 1.00 22.10 154 VAL B O 1
ATOM 1496 N N . LEU B 2 161 ? 112.454 27.335 38.289 1.00 22.60 155 LEU B N 1
ATOM 1497 C CA . LEU B 2 161 ? 113.320 26.307 38.902 1.00 22.70 155 LEU B CA 1
ATOM 1498 C C . LEU B 2 161 ? 114.187 25.695 37.807 1.00 23.13 155 LEU B C 1
ATOM 1499 O O . LEU B 2 161 ? 113.623 25.315 36.744 1.00 23.97 155 LEU B O 1
ATOM 1504 N N . GLN B 2 162 ? 115.484 25.559 37.989 1.00 22.70 156 GLN B N 1
ATOM 1505 C CA . GLN B 2 162 ? 116.413 24.997 36.965 1.00 21.58 156 GLN B CA 1
ATOM 1506 C C . GLN B 2 162 ? 116.784 23.547 37.207 1.00 20.71 156 GLN B C 1
ATOM 1507 O O . GLN B 2 162 ? 116.762 23.071 38.370 1.00 21.70 156 GLN B O 1
ATOM 1513 N N . VAL B 2 163 ? 117.140 22.782 36.199 1.00 19.58 157 VAL B N 1
ATOM 1514 C CA . VAL B 2 163 ? 117.540 21.387 36.375 1.00 19.41 157 VAL B CA 1
ATOM 1515 C C . VAL B 2 163 ? 118.832 21.175 35.564 1.00 19.97 157 VAL B C 1
ATOM 1516 O O . VAL B 2 163 ? 118.854 21.769 34.466 1.00 20.87 157 VAL B O 1
ATOM 1520 N N . VAL B 2 164 ? 119.727 20.363 36.060 1.00 19.06 158 VAL B N 1
ATOM 1521 C CA . VAL B 2 164 ? 120.959 19.990 35.364 1.00 18.46 158 VAL B CA 1
ATOM 1522 C C . VAL B 2 164 ? 121.319 18.562 35.837 1.00 19.55 158 VAL B C 1
ATOM 1523 O O . VAL B 2 164 ? 121.353 18.346 37.074 1.00 19.83 158 VAL B O 1
ATOM 1527 N N . ASN B 2 165 ? 121.537 17.670 34.876 1.00 19.28 159 ASN B N 1
ATOM 1528 C CA . ASN B 2 165 ? 121.924 16.267 35.063 1.00 18.78 159 ASN B CA 1
ATOM 1529 C C . ASN B 2 165 ? 123.462 16.209 34.987 1.00 18.79 159 ASN B C 1
ATOM 1530 O O . ASN B 2 165 ? 123.966 16.741 33.971 1.00 18.83 159 ASN B O 1
ATOM 1535 N N . LEU B 2 166 ? 124.170 15.649 35.943 1.00 18.36 160 LEU B N 1
ATOM 1536 C CA . LEU B 2 166 ? 125.636 15.616 35.914 1.00 19.16 160 LEU B CA 1
ATOM 1537 C C . LEU B 2 166 ? 126.104 14.253 36.423 1.00 20.71 160 LEU B C 1
ATOM 1538 O O . LEU B 2 166 ? 125.413 13.770 37.307 1.00 21.49 160 LEU B O 1
ATOM 1543 N N . PRO B 2 167 ? 127.292 13.799 36.056 1.00 22.25 161 PRO B N 1
ATOM 1544 C CA . PRO B 2 167 ? 127.797 12.499 36.478 1.00 22.92 161 PRO B CA 1
ATOM 1545 C C . PRO B 2 167 ? 128.658 12.517 37.743 1.00 23.56 161 PRO B C 1
ATOM 1546 O O . PRO B 2 167 ? 129.540 13.384 37.908 1.00 23.73 161 PRO B O 1
ATOM 1550 N N . ILE B 2 168 ? 128.525 11.546 38.619 1.00 24.27 162 ILE B N 1
ATOM 1551 C CA . ILE B 2 168 ? 129.418 11.452 39.778 1.00 26.00 162 ILE B CA 1
ATOM 1552 C C . ILE B 2 168 ? 130.884 11.338 39.313 1.00 28.17 162 ILE B C 1
ATOM 1553 O O . ILE B 2 168 ? 131.182 10.713 38.275 1.00 28.42 162 ILE B O 1
ATOM 1558 N N . VAL B 2 169 ? 131.789 11.882 40.125 1.00 29.64 163 VAL B N 1
ATOM 1559 C CA . VAL B 2 169 ? 133.220 11.826 39.775 1.00 31.07 163 VAL B CA 1
ATOM 1560 C C . VAL B 2 169 ? 133.968 10.911 40.748 1.00 32.26 163 VAL B C 1
ATOM 1561 O O . VAL B 2 169 ? 133.574 10.703 41.926 1.00 32.68 163 VAL B O 1
ATOM 1565 N N . GLU B 2 170 ? 135.059 10.373 40.203 1.00 32.36 164 GLU B N 1
ATOM 1566 C CA . GLU B 2 170 ? 135.958 9.451 40.883 1.00 32.82 164 GLU B CA 1
ATOM 1567 C C . GLU B 2 170 ? 136.735 10.102 42.020 1.00 33.49 164 GLU B C 1
ATOM 1568 O O . GLU B 2 170 ? 137.406 11.116 41.699 1.00 33.92 164 GLU B O 1
ATOM 1574 N N . ARG B 2 171 ? 136.711 9.534 43.209 1.00 33.74 165 ARG B N 1
ATOM 1575 C CA . ARG B 2 171 ? 137.394 9.978 44.420 1.00 34.49 165 ARG B CA 1
ATOM 1576 C C . ARG B 2 171 ? 138.693 10.743 44.229 1.00 34.99 165 ARG B C 1
ATOM 1577 O O . ARG B 2 171 ? 138.880 11.902 44.655 1.00 35.19 165 ARG B O 1
ATOM 1585 N N . PRO B 2 172 ? 139.660 10.037 43.649 1.00 35.39 1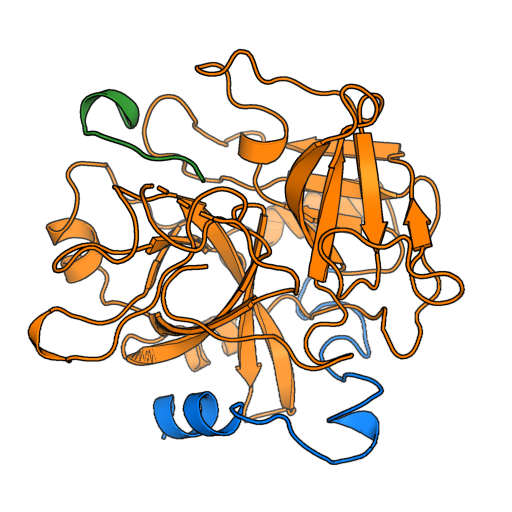66 PRO B N 1
ATOM 1586 C CA . PRO B 2 172 ? 140.938 10.655 43.293 1.00 34.81 166 PRO B CA 1
ATOM 1587 C C . PRO B 2 172 ? 140.668 11.903 42.467 1.00 34.18 166 PRO B C 1
ATOM 1588 O O . PRO B 2 172 ? 141.247 12.950 42.820 1.00 34.86 166 PRO B O 1
ATOM 1592 N N . VAL B 2 173 ? 139.841 11.875 41.433 1.00 33.25 167 VAL B N 1
ATOM 1593 C CA . VAL B 2 173 ? 139.706 13.165 40.687 1.00 33.19 167 VAL B CA 1
ATOM 1594 C C . VAL B 2 173 ? 139.224 14.261 41.617 1.00 33.12 167 VAL B C 1
ATOM 1595 O O . VAL B 2 173 ? 139.723 15.394 41.585 1.00 32.91 167 VAL B O 1
ATOM 1599 N N . CYS B 2 174 ? 138.242 13.932 42.428 1.00 33.52 168 CYS B N 1
ATOM 1600 C CA . CYS B 2 174 ? 137.657 14.922 43.348 1.00 33.77 168 CYS B CA 1
ATOM 1601 C C . CYS B 2 174 ? 138.794 15.552 44.139 1.00 34.70 168 CYS B C 1
ATOM 1602 O O . CYS B 2 174 ? 138.920 16.780 44.177 1.00 34.67 168 CYS B O 1
ATOM 1605 N N . LYS B 2 175 ? 139.581 14.668 44.700 1.00 36.19 169 LYS B N 1
ATOM 1606 C CA . LYS B 2 175 ? 140.712 15.071 45.564 1.00 37.72 169 LYS B CA 1
ATOM 1607 C C . LYS B 2 175 ? 141.790 15.889 44.897 1.00 38.06 169 LYS B C 1
ATOM 1608 O O . LYS B 2 175 ? 142.471 16.719 45.555 1.00 37.86 169 LYS B O 1
ATOM 1614 N N . ASP B 2 176 ? 141.921 15.712 43.603 1.00 38.61 170 ASP B N 1
ATOM 1615 C CA . ASP B 2 176 ? 142.905 16.343 42.748 1.00 39.53 170 ASP B CA 1
ATOM 1616 C C . ASP B 2 176 ? 142.494 17.729 42.263 1.00 39.21 170 ASP B C 1
ATOM 1617 O O . ASP B 2 176 ? 143.380 18.400 41.681 1.00 39.78 170 ASP B O 1
ATOM 1622 N N . SER B 2 177 ? 141.226 18.056 42.425 1.00 37.90 171 SER B N 1
ATOM 1623 C CA . SER B 2 177 ? 140.738 19.353 41.939 1.00 36.38 171 SER B CA 1
ATOM 1624 C C . SER B 2 177 ? 140.857 20.401 43.030 1.00 35.68 171 SER B C 1
ATOM 1625 O O . SER B 2 177 ? 140.992 21.613 42.702 1.00 36.49 171 SER B O 1
ATOM 1628 N N . THR B 2 178 ? 140.813 19.915 44.263 1.00 34.13 172 THR B N 1
ATOM 1629 C CA . THR B 2 178 ? 140.798 20.838 45.398 1.00 33.25 172 THR B CA 1
ATOM 1630 C C . THR B 2 178 ? 141.781 20.570 46.500 1.00 33.07 172 THR B C 1
ATOM 1631 O O . THR B 2 178 ? 142.152 19.431 46.771 1.00 33.25 172 THR B O 1
ATOM 1635 N N . ARG B 2 179 ? 142.122 21.649 47.177 1.00 33.34 173 ARG B N 1
ATOM 1636 C CA . ARG B 2 179 ? 143.068 21.736 48.281 1.00 33.03 173 ARG B CA 1
ATOM 1637 C C . ARG B 2 179 ? 142.378 21.469 49.606 1.00 32.22 173 ARG B C 1
ATOM 1638 O O . ARG B 2 179 ? 143.085 21.259 50.611 1.00 31.91 173 ARG B O 1
ATOM 1646 N N . ILE B 2 180 ? 141.058 21.532 49.560 1.00 31.59 174 ILE B N 1
ATOM 1647 C CA . ILE B 2 180 ? 140.248 21.235 50.764 1.00 31.52 174 ILE B CA 1
ATOM 1648 C C . ILE B 2 180 ? 140.430 19.744 51.092 1.00 31.90 174 ILE B C 1
ATOM 1649 O O . ILE B 2 180 ? 140.718 18.892 50.210 1.00 32.54 174 ILE B O 1
ATOM 1654 N N . ARG B 2 181 ? 140.221 19.365 52.321 1.00 31.76 175 ARG B N 1
ATOM 1655 C CA . ARG B 2 181 ? 140.305 18.001 52.829 1.00 31.35 175 ARG B CA 1
ATOM 1656 C C . ARG B 2 181 ? 139.027 17.195 52.648 1.00 30.51 175 ARG B C 1
ATOM 1657 O O . ARG B 2 181 ? 138.319 16.878 53.627 1.00 30.38 175 ARG B O 1
ATOM 1665 N N . ILE B 2 182 ? 138.717 16.887 51.428 1.00 30.30 176 ILE B N 1
ATOM 1666 C CA . ILE B 2 182 ? 137.575 16.047 51.012 1.00 30.96 176 ILE B CA 1
ATOM 1667 C C . ILE B 2 182 ? 137.407 14.886 51.985 1.00 32.04 176 ILE B C 1
ATOM 1668 O O . ILE B 2 182 ? 138.441 14.146 52.172 1.00 32.32 176 ILE B O 1
ATOM 1673 N N . THR B 2 183 ? 136.231 14.619 52.556 1.00 32.13 177 THR B N 1
ATOM 1674 C CA . THR B 2 183 ? 136.030 13.458 53.450 1.00 31.52 177 THR B CA 1
ATOM 1675 C C . THR B 2 183 ? 135.065 12.461 52.782 1.00 31.42 177 THR B C 1
ATOM 1676 O O . THR B 2 183 ? 134.510 12.803 51.743 1.00 31.17 177 THR B O 1
ATOM 1680 N N . ASP B 2 184 ? 134.893 11.327 53.425 1.00 31.69 178 ASP B N 1
ATOM 1681 C CA . ASP B 2 184 ? 134.045 10.207 53.108 1.00 31.83 178 ASP B CA 1
ATOM 1682 C C . ASP B 2 184 ? 132.538 10.536 53.049 1.00 31.84 178 ASP B C 1
ATOM 1683 O O . ASP B 2 184 ? 131.756 9.674 52.584 1.00 32.36 178 ASP B O 1
ATOM 1688 N N . ASN B 2 185 ? 132.184 11.686 53.583 1.00 30.70 179 ASN B N 1
ATOM 1689 C CA . ASN B 2 185 ? 130.846 12.216 53.659 1.00 28.63 179 ASN B CA 1
ATOM 1690 C C . ASN B 2 185 ? 130.495 13.207 52.568 1.00 26.87 179 ASN B C 1
ATOM 1691 O O . ASN B 2 185 ? 129.562 13.976 52.902 1.00 27.49 179 ASN B O 1
ATOM 1696 N N . MET B 2 186 ? 131.161 13.271 51.466 1.00 24.69 180 MET B N 1
ATOM 1697 C CA . MET B 2 186 ? 130.858 14.178 50.373 1.00 23.53 180 MET B CA 1
ATOM 1698 C C . MET B 2 186 ? 131.137 13.382 49.073 1.00 23.02 180 MET B C 1
ATOM 1699 O O . MET B 2 186 ? 131.740 12.340 49.219 1.00 24.04 180 MET B O 1
ATOM 1704 N N . PHE B 2 187 ? 130.800 13.928 47.955 1.00 22.26 181 PHE B N 1
ATOM 1705 C CA . PHE B 2 187 ? 131.047 13.233 46.659 1.00 22.29 181 PHE B CA 1
ATOM 1706 C C . PHE B 2 187 ? 131.146 14.415 45.681 1.00 23.26 181 PHE B C 1
ATOM 1707 O O . PHE B 2 187 ? 130.777 15.519 46.180 1.00 23.89 181 PHE B O 1
ATOM 1715 N N . CYS B 2 188 ? 131.658 14.209 44.488 1.00 23.15 182 CYS B N 1
ATOM 1716 C CA . CYS B 2 188 ? 131.753 15.349 43.570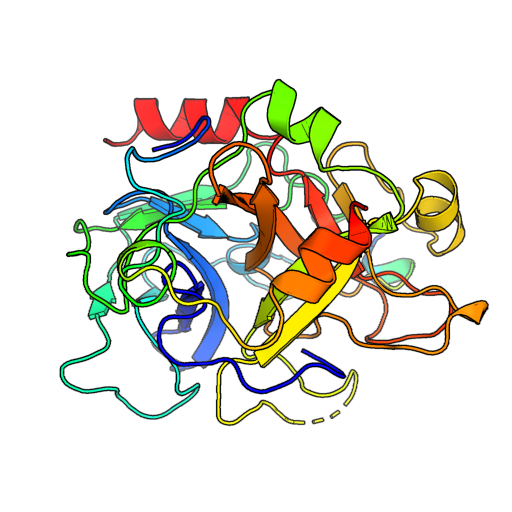 1.00 23.78 182 CYS B CA 1
ATOM 1717 C C . CYS B 2 188 ? 131.138 14.967 42.237 1.00 24.66 182 CYS B C 1
ATOM 1718 O O . CYS B 2 188 ? 131.160 13.819 41.783 1.00 25.47 182 CYS B O 1
ATOM 1721 N N . ALA B 2 189 ? 130.598 15.987 41.577 1.00 24.80 183 ALA B N 1
ATOM 1722 C CA . ALA B 2 189 ? 129.989 15.705 40.257 1.00 24.73 183 ALA B CA 1
ATOM 1723 C C . ALA B 2 189 ? 130.107 16.947 39.395 1.00 25.43 183 ALA B C 1
ATOM 1724 O O . ALA B 2 189 ? 130.352 18.084 39.868 1.00 25.97 183 ALA B O 1
ATOM 1726 N N . GLY B 2 190 ? 129.976 16.719 38.112 1.00 25.57 184 GLY B N 1
ATOM 1727 C CA . GLY B 2 190 ? 130.069 17.643 37.013 1.00 26.60 184 GLY B CA 1
ATOM 1728 C C . GLY B 2 190 ? 130.939 17.038 35.905 1.00 27.34 184 GLY B C 1
ATOM 1729 O O . GLY B 2 190 ? 131.644 16.036 36.112 1.00 27.78 184 GLY B O 1
ATOM 1730 N N . TYR B 2 191 A 130.949 17.646 34.738 1.00 27.65 184 TYR B N 1
ATOM 1731 C CA . TYR B 2 191 A 131.744 17.066 33.648 1.00 29.21 184 TYR B CA 1
ATOM 1732 C C . TYR B 2 191 A 133.223 17.232 33.859 1.00 31.70 184 TYR B C 1
ATOM 1733 O O . TYR B 2 191 A 133.648 18.045 34.724 1.00 32.60 184 TYR B O 1
ATOM 1742 N N . LYS B 2 192 ? 134.000 16.454 33.088 1.00 33.10 185 LYS B N 1
ATOM 1743 C CA . LYS B 2 192 ? 135.460 16.632 33.145 1.00 34.69 185 LYS B CA 1
ATOM 1744 C C . LYS B 2 192 ? 135.774 17.606 32.009 1.00 36.25 185 LYS B C 1
ATOM 1745 O O . LYS B 2 192 ? 134.917 17.899 31.143 1.00 36.24 185 LYS B O 1
ATOM 1751 N N . PRO B 2 193 ? 136.971 18.160 32.108 1.00 37.69 186 PRO B N 1
ATOM 1752 C CA . PRO B 2 193 ? 137.418 19.150 31.117 1.00 38.80 186 PRO B CA 1
ATOM 1753 C C . PRO B 2 193 ? 137.355 18.581 29.707 1.00 40.24 186 PRO B C 1
ATOM 1754 O O . PRO B 2 193 ? 136.793 19.200 28.753 1.00 40.88 186 PRO B O 1
ATOM 1758 N N . ASP B 2 194 A 137.867 17.376 29.529 1.00 40.85 186 ASP B N 1
ATOM 1759 C CA . ASP B 2 194 A 137.889 16.716 28.211 1.00 41.68 186 ASP B CA 1
ATOM 1760 C C . ASP B 2 194 A 136.515 16.353 27.676 1.00 41.81 186 ASP B C 1
ATOM 1761 O O . ASP B 2 194 A 136.433 15.949 26.484 1.00 42.39 186 ASP B O 1
ATOM 1766 N N . GLU B 2 195 B 135.441 16.483 28.450 1.00 41.00 186 GLU B N 1
ATOM 1767 C CA . GLU B 2 195 B 134.109 16.064 28.038 1.00 39.39 186 GLU B CA 1
ATOM 1768 C C . GLU B 2 195 B 133.183 17.034 27.389 1.00 38.79 186 GLU B C 1
ATOM 1769 O O . GLU B 2 195 B 132.090 16.592 26.918 1.00 39.01 186 GLU B O 1
ATOM 1775 N N . GLY B 2 196 C 133.477 18.300 27.280 1.00 38.33 186 GLY B N 1
ATOM 1776 C CA . GLY B 2 196 C 132.663 19.270 26.583 1.00 37.66 186 GLY B CA 1
ATOM 1777 C C . GLY B 2 196 C 131.157 19.206 26.600 1.00 37.04 186 GLY B C 1
ATOM 1778 O O . GLY B 2 196 C 130.447 19.192 25.563 1.00 36.98 186 GLY B O 1
ATOM 1779 N N . LYS B 2 197 D 130.630 19.291 27.795 1.00 36.22 186 LYS B N 1
ATOM 1780 C CA . LYS B 2 197 D 129.272 19.365 28.301 1.00 34.56 186 LYS B CA 1
ATOM 1781 C C . LYS B 2 197 D 129.473 20.005 29.704 1.00 33.41 186 LYS B C 1
ATOM 1782 O O . LYS B 2 197 D 130.445 19.572 30.354 1.00 32.76 186 LYS B O 1
ATOM 1788 N N . ARG B 2 198 ? 128.667 21.012 30.002 1.00 32.57 187 ARG B N 1
ATOM 1789 C CA . ARG B 2 198 ? 128.843 21.686 31.307 1.00 31.98 187 ARG B CA 1
ATOM 1790 C C . ARG B 2 198 ? 127.573 21.722 32.139 1.00 31.50 187 ARG B C 1
ATOM 1791 O O . ARG B 2 198 ? 126.550 21.097 31.833 1.00 31.34 187 ARG B O 1
ATOM 1799 N N . GLY B 2 199 ? 127.678 22.497 33.213 1.00 30.98 188 GLY B N 1
ATOM 1800 C CA . GLY B 2 199 ? 126.532 22.660 34.134 1.00 30.83 188 GLY B CA 1
ATOM 1801 C C . GLY B 2 199 ? 127.088 22.408 35.536 1.00 30.79 188 GLY B C 1
ATOM 1802 O O . GLY B 2 199 ? 128.056 21.646 35.669 1.00 31.31 188 GLY B O 1
ATOM 1803 N N . ASP B 2 200 ? 126.460 23.048 36.502 1.00 30.10 189 ASP B N 1
ATOM 1804 C CA . ASP B 2 200 ? 126.932 22.941 37.906 1.00 29.05 189 ASP B CA 1
ATOM 1805 C C . ASP B 2 200 ? 125.862 23.641 38.735 1.00 28.16 189 ASP B C 1
ATOM 1806 O O . ASP B 2 200 ? 124.997 24.220 38.081 1.00 27.81 189 ASP B O 1
ATOM 1811 N N . ALA B 2 201 ? 125.893 23.496 40.015 1.00 28.04 190 ALA B N 1
ATOM 1812 C CA . ALA B 2 201 ? 124.996 24.094 41.017 1.00 27.95 190 ALA B CA 1
ATOM 1813 C C . ALA B 2 201 ? 125.708 25.405 41.344 1.00 28.92 190 ALA B C 1
ATOM 1814 O O . ALA B 2 201 ? 126.959 25.378 41.161 1.00 30.07 190 ALA B O 1
ATOM 1816 N N . CYS B 2 202 ? 125.030 26.455 41.728 1.00 28.83 191 CYS B N 1
ATOM 1817 C CA . CYS B 2 202 ? 125.884 27.668 41.980 1.00 28.90 191 CYS B CA 1
ATOM 1818 C C . CYS B 2 202 ? 125.364 28.314 43.230 1.00 29.11 191 CYS B C 1
ATOM 1819 O O . CYS B 2 202 ? 124.854 27.524 44.085 1.00 29.69 191 CYS B O 1
ATOM 1822 N N . GLU B 2 203 ? 125.479 29.620 43.387 1.00 28.61 192 GLU B N 1
ATOM 1823 C CA . GLU B 2 203 ? 124.968 30.120 44.702 1.00 28.58 192 GLU B CA 1
ATOM 1824 C C . GLU B 2 203 ? 123.451 30.184 44.653 1.00 27.01 192 GLU B C 1
ATOM 1825 O O . GLU B 2 203 ? 122.871 30.448 43.577 1.00 26.74 192 GLU B O 1
ATOM 1831 N N . GLY B 2 204 ? 122.897 29.912 45.815 1.00 25.44 193 GLY B N 1
ATOM 1832 C CA . GLY B 2 204 ? 121.426 29.853 46.027 1.00 23.51 193 GLY B CA 1
ATOM 1833 C C . GLY B 2 204 ? 120.948 28.407 45.867 1.00 21.62 193 GLY B C 1
ATOM 1834 O O . GLY B 2 204 ? 119.762 28.095 45.916 1.00 21.47 193 GLY B O 1
ATOM 1835 N N . ASP B 2 205 ? 121.873 27.483 45.690 1.00 20.63 194 ASP B N 1
ATOM 1836 C CA . ASP B 2 205 ? 121.559 26.091 45.436 1.00 20.17 194 ASP B CA 1
ATOM 1837 C C . ASP B 2 205 ? 121.680 25.140 46.591 1.00 20.35 194 ASP B C 1
ATOM 1838 O O . ASP B 2 205 ? 120.842 24.170 46.594 1.00 21.13 194 ASP B O 1
ATOM 1843 N N . ALA B 2 206 ? 122.592 25.314 47.523 1.00 19.45 195 ALA B N 1
ATOM 1844 C CA . ALA B 2 206 ? 122.755 24.372 48.626 1.00 18.63 195 ALA B CA 1
ATOM 1845 C C . ALA B 2 206 ? 121.438 24.119 49.354 1.00 18.65 195 ALA B C 1
ATOM 1846 O O . ALA B 2 206 ? 120.625 24.986 49.628 1.00 18.25 195 ALA B O 1
ATOM 1848 N N . GLY B 2 207 ? 121.320 22.845 49.707 1.00 19.08 196 GLY B N 1
ATOM 1849 C CA . GLY B 2 207 ? 120.129 22.365 50.460 1.00 18.90 196 GLY B CA 1
ATOM 1850 C C . GLY B 2 207 ? 119.341 21.518 49.440 1.00 18.35 196 GLY B C 1
ATOM 1851 O O . GLY B 2 207 ? 118.812 20.478 49.823 1.00 18.24 196 GLY B O 1
ATOM 1852 N N . GLY B 2 208 ? 119.375 22.061 48.250 1.00 17.91 197 GLY B N 1
ATOM 1853 C CA . GLY B 2 208 ? 118.698 21.444 47.104 1.00 18.26 197 GLY B CA 1
ATOM 1854 C C . GLY B 2 208 ? 119.283 20.054 46.927 1.00 18.25 197 GLY B C 1
ATOM 1855 O O . GLY B 2 208 ? 120.412 19.871 47.354 1.00 18.80 197 GLY B O 1
ATOM 1856 N N . PRO B 2 209 ? 118.548 19.204 46.234 1.00 19.05 198 PRO B N 1
ATOM 1857 C CA . PRO B 2 209 ? 118.888 17.815 46.096 1.00 18.97 198 PRO B CA 1
ATOM 1858 C C . PRO B 2 209 ? 119.622 17.376 44.828 1.00 18.29 198 PRO B C 1
ATOM 1859 O O . PRO B 2 209 ? 119.336 17.846 43.719 1.00 18.70 198 PRO B O 1
ATOM 1863 N N . PHE B 2 210 ? 120.358 16.316 45.028 1.00 17.40 199 PHE B N 1
ATOM 1864 C CA . PHE B 2 210 ? 121.051 15.569 43.951 1.00 17.44 199 PHE B CA 1
ATOM 1865 C C . PHE B 2 210 ? 120.279 14.223 43.917 1.00 17.20 199 PHE B C 1
ATOM 1866 O O . PHE B 2 210 ? 120.436 13.445 44.893 1.00 16.74 199 PHE B O 1
ATOM 1874 N N . VAL B 2 211 ? 119.447 14.046 42.908 1.00 16.97 200 VAL B N 1
ATOM 1875 C CA . VAL B 2 211 ? 118.638 12.815 42.871 1.00 17.11 200 VAL B CA 1
ATOM 1876 C C . VAL B 2 211 ? 119.044 11.950 41.662 1.00 17.80 200 VAL B C 1
ATOM 1877 O O . VAL B 2 211 ? 119.483 12.547 40.679 1.00 17.87 200 VAL B O 1
ATOM 1881 N N . MET B 2 212 ? 118.752 10.693 41.831 1.00 18.29 201 MET B N 1
ATOM 1882 C CA . MET B 2 212 ? 118.939 9.649 40.839 1.00 19.39 201 MET B CA 1
ATOM 1883 C C . MET B 2 212 ? 117.683 8.737 40.936 1.00 19.53 201 MET B C 1
ATOM 1884 O O . MET B 2 212 ? 117.138 8.578 42.046 1.00 19.67 201 MET B O 1
ATOM 1889 N N . LYS B 2 213 ? 117.366 8.182 39.802 1.00 19.04 202 LYS B N 1
ATOM 1890 C CA . LYS B 2 213 ? 116.219 7.321 39.532 1.00 18.42 202 LYS B CA 1
ATOM 1891 C C . LYS B 2 213 ? 116.624 5.885 39.241 1.00 18.88 202 LYS B C 1
ATOM 1892 O O . LYS B 2 213 ? 117.135 5.566 38.139 1.00 19.13 202 LYS B O 1
ATOM 1898 N N . SER B 2 214 ? 116.355 5.030 40.202 1.00 18.81 203 SER B N 1
ATOM 1899 C CA . SER B 2 214 ? 116.671 3.632 40.139 1.00 19.51 203 SER B CA 1
ATOM 1900 C C . SER B 2 214 ? 116.037 2.873 38.981 1.00 20.61 203 SER B C 1
ATOM 1901 O O . SER B 2 214 ? 114.818 2.919 38.739 1.00 20.76 203 SER B O 1
ATOM 1904 N N . PRO B 2 215 ? 116.826 2.010 38.357 1.00 21.38 204 PRO B N 1
ATOM 1905 C CA . PRO B 2 215 ? 116.271 1.240 37.224 1.00 21.44 204 PRO B CA 1
ATOM 1906 C C . PRO B 2 215 ? 115.567 0.027 37.851 1.00 21.37 204 PRO B C 1
ATOM 1907 O O . PRO B 2 215 ? 114.837 -0.785 37.250 1.00 21.75 204 PRO B O 1
ATOM 1911 N N . PHE B 2 216 A 115.671 -0.106 39.174 1.00 20.64 204 PHE B N 1
ATOM 1912 C CA . PHE B 2 216 A 115.016 -1.259 39.792 1.00 20.27 204 PHE B CA 1
ATOM 1913 C C . PHE B 2 216 A 113.564 -1.039 40.146 1.00 20.92 204 PHE B C 1
ATOM 1914 O O . PHE B 2 216 A 112.845 -2.060 40.027 1.00 21.85 204 PHE B O 1
ATOM 1922 N N . ASN B 2 217 B 113.155 0.113 40.654 1.00 20.57 204 ASN B N 1
ATOM 1923 C CA . ASN B 2 217 B 111.782 0.357 41.101 1.00 19.62 204 ASN B CA 1
ATOM 1924 C C . ASN B 2 217 B 111.287 1.647 40.484 1.00 19.13 204 ASN B C 1
ATOM 1925 O O . ASN B 2 217 B 110.152 2.088 40.669 1.00 19.16 204 ASN B O 1
ATOM 1930 N N . ASN B 2 218 ? 112.220 2.289 39.838 1.00 19.34 205 ASN B N 1
ATOM 1931 C CA . ASN B 2 218 ? 111.675 3.519 39.169 1.00 20.44 205 ASN B CA 1
ATOM 1932 C C . ASN B 2 218 ? 111.339 4.618 40.135 1.00 20.73 205 ASN B C 1
ATOM 1933 O O . ASN B 2 218 ? 110.602 5.534 39.766 1.00 20.90 205 ASN B O 1
ATOM 1938 N N . ARG B 2 219 ? 111.881 4.639 41.324 1.00 21.29 206 ARG B N 1
ATOM 1939 C CA . ARG B 2 219 ? 111.667 5.659 42.363 1.00 21.19 206 ARG B CA 1
ATOM 1940 C C . ARG B 2 219 ? 112.774 6.691 42.400 1.00 20.55 206 ARG B C 1
ATOM 1941 O O . ARG B 2 219 ? 113.906 6.408 41.968 1.00 20.55 206 ARG B O 1
ATOM 1949 N N . TRP B 2 220 ? 112.568 7.952 42.839 1.00 20.29 207 TRP B N 1
ATOM 1950 C CA . TRP B 2 220 ? 113.750 8.845 42.885 1.00 20.29 207 TRP B CA 1
ATOM 1951 C C . TRP B 2 220 ? 114.330 8.749 44.322 1.00 21.23 207 TRP B C 1
ATOM 1952 O O . TRP B 2 220 ? 113.594 8.776 45.317 1.00 21.44 207 TRP B O 1
ATOM 1963 N N . TYR B 2 221 ? 115.639 8.626 44.319 1.00 21.91 208 TYR B N 1
ATOM 1964 C CA . TYR B 2 221 ? 116.360 8.554 45.607 1.00 23.03 208 TYR B CA 1
ATOM 1965 C C . TYR B 2 221 ? 117.190 9.833 45.666 1.00 23.36 208 TYR B C 1
ATOM 1966 O O . TYR B 2 221 ? 117.574 10.278 44.565 1.00 23.68 208 TYR B O 1
ATOM 1975 N N . GLN B 2 222 ? 117.318 10.371 46.861 1.00 23.26 209 GLN B N 1
ATOM 1976 C CA . GLN B 2 222 ? 118.126 11.580 47.114 1.00 23.05 209 GLN B CA 1
ATOM 1977 C C . GLN B 2 222 ? 119.563 11.149 47.479 1.00 23.61 209 GLN B C 1
ATOM 1978 O O . GLN B 2 222 ? 119.791 10.700 48.632 1.00 23.86 209 GLN B O 1
ATOM 1984 N N . MET B 2 223 ? 120.483 11.258 46.533 1.00 23.42 210 MET B N 1
ATOM 1985 C CA . MET B 2 223 ? 121.851 10.776 46.761 1.00 22.95 210 MET B CA 1
ATOM 1986 C C . MET B 2 223 ? 122.827 11.792 47.335 1.00 22.51 210 MET B C 1
ATOM 1987 O O . MET B 2 223 ? 123.946 11.341 47.656 1.00 22.46 210 MET B O 1
ATOM 1992 N N . GLY B 2 224 ? 122.487 13.054 47.396 1.00 21.94 211 GLY B N 1
ATOM 1993 C CA . GLY B 2 224 ? 123.377 14.099 47.943 1.00 20.53 211 GLY B CA 1
ATOM 1994 C C . GLY B 2 224 ? 122.630 15.377 48.227 1.00 19.60 211 GLY B C 1
ATOM 1995 O O . GLY B 2 224 ? 121.455 15.551 47.856 1.00 20.09 211 GLY B O 1
ATOM 1996 N N . ILE B 2 225 ? 123.270 16.308 48.871 1.00 19.22 212 ILE B N 1
ATOM 1997 C CA . ILE B 2 225 ? 122.690 17.645 49.168 1.00 18.62 212 ILE B CA 1
ATOM 1998 C C . ILE B 2 225 ? 123.571 18.726 48.558 1.00 18.27 212 ILE B C 1
ATOM 1999 O O . ILE B 2 225 ? 124.781 18.722 48.851 1.00 17.85 212 ILE B O 1
ATOM 2004 N N . VAL B 2 226 ? 123.037 19.631 47.752 1.00 18.86 213 VAL B N 1
ATOM 2005 C CA . VAL B 2 226 ? 123.898 20.699 47.190 1.00 19.69 213 VAL B CA 1
ATOM 2006 C C . VAL B 2 226 ? 124.632 21.450 48.329 1.00 19.80 213 VAL B C 1
ATOM 2007 O O . VAL B 2 226 ? 124.035 22.192 49.121 1.00 19.50 213 VAL B O 1
ATOM 2011 N N . SER B 2 227 ? 125.942 21.218 48.361 1.00 19.89 214 SER B N 1
ATOM 2012 C CA . SER B 2 227 ? 126.789 21.742 49.387 1.00 20.16 214 SER B CA 1
ATOM 2013 C C . SER B 2 227 ? 127.770 22.820 49.040 1.00 21.39 214 SER B C 1
ATOM 2014 O O . SER B 2 227 ? 127.570 23.956 49.539 1.00 21.87 214 SER B O 1
ATOM 2017 N N . TRP B 2 228 ? 128.841 22.515 48.327 1.00 22.49 215 TRP B N 1
ATOM 2018 C CA . TRP B 2 228 ? 129.824 23.611 48.098 1.00 23.68 215 TRP B CA 1
ATOM 2019 C C . TRP B 2 228 ? 130.715 23.406 46.903 1.00 24.81 215 TRP B C 1
ATOM 2020 O O . TRP B 2 228 ? 130.657 22.357 46.273 1.00 25.44 215 TRP B O 1
ATOM 2031 N N . GLY B 2 229 ? 131.600 24.371 46.708 1.00 25.94 216 GLY B N 1
ATOM 2032 C CA . GLY B 2 229 ? 132.576 24.339 45.612 1.00 27.02 216 GLY B CA 1
ATOM 2033 C C . GLY B 2 229 ? 133.395 25.627 45.512 1.00 27.46 216 GLY B C 1
ATOM 2034 O O . GLY B 2 229 ? 133.214 26.588 46.272 1.00 27.33 216 GLY B O 1
ATOM 2035 N N . GLU B 2 230 ? 134.334 25.557 44.577 1.00 27.53 217 GLU B N 1
ATOM 2036 C CA . GLU B 2 230 ? 135.190 26.681 44.232 1.00 27.94 217 GLU B CA 1
ATOM 2037 C C . GLU B 2 230 ? 134.657 27.204 42.894 1.00 28.62 217 GLU B C 1
ATOM 2038 O O . GLU B 2 230 ? 134.792 26.506 41.866 1.00 28.79 217 GLU B O 1
ATOM 2044 N N . GLY B 2 231 ? 134.025 28.358 42.938 1.00 29.25 219 GLY B N 1
ATOM 2045 C CA . GLY B 2 231 ? 133.508 28.919 41.661 1.00 30.62 219 GLY B CA 1
ATOM 2046 C C . GLY B 2 231 ? 132.223 28.198 41.256 1.00 31.69 219 GLY B C 1
ATOM 2047 O O . GLY B 2 231 ? 131.463 27.690 42.115 1.00 32.35 219 GLY B O 1
ATOM 2048 N N . CYS B 2 232 ? 131.988 28.161 39.954 1.00 31.85 220 CYS B N 1
ATOM 2049 C CA . CYS B 2 232 ? 130.786 27.527 39.396 1.00 32.18 220 CYS B CA 1
ATOM 2050 C C . CYS B 2 232 ? 130.991 27.219 37.920 1.00 32.78 220 CYS B C 1
ATOM 2051 O O . CYS B 2 232 ? 131.261 28.140 37.154 1.00 32.55 220 CYS B O 1
ATOM 2054 N N . ASP B 2 233 ? 130.820 25.969 37.550 1.00 33.84 221 ASP B N 1
ATOM 2055 C CA . ASP B 2 233 ? 130.973 25.545 36.144 1.00 34.83 221 ASP B CA 1
ATOM 2056 C C . ASP B 2 233 ? 132.392 25.876 35.665 1.00 35.31 221 ASP B C 1
ATOM 2057 O O . ASP B 2 233 ? 132.491 26.477 34.564 1.00 35.94 221 ASP B O 1
ATOM 2062 N N . ARG B 2 234 A 133.350 25.544 36.498 1.00 34.98 221 ARG B N 1
ATOM 2063 C CA . ARG B 2 234 A 134.774 25.772 36.226 1.00 34.51 221 ARG B CA 1
ATOM 2064 C C . ARG B 2 234 A 135.468 24.466 35.767 1.00 34.17 221 ARG B C 1
ATOM 2065 O O . ARG B 2 234 A 135.461 23.440 36.478 1.00 34.03 221 ARG B O 1
ATOM 2073 N N . ASP B 2 235 ? 136.113 24.580 34.614 1.00 33.33 222 ASP B N 1
ATOM 2074 C CA . ASP B 2 235 ? 136.909 23.498 33.993 1.00 31.41 222 ASP B CA 1
ATOM 2075 C C . ASP B 2 235 ? 137.834 22.981 35.075 1.00 30.06 222 ASP B C 1
ATOM 2076 O O . ASP B 2 235 ? 138.331 23.850 35.816 1.00 30.21 222 ASP B O 1
ATOM 2081 N N . GLY B 2 236 ? 138.020 21.701 35.198 1.00 28.90 223 GLY B N 1
ATOM 2082 C CA . GLY B 2 236 ? 138.930 21.236 36.248 1.00 29.06 223 GLY B CA 1
ATOM 2083 C C . GLY B 2 236 ? 138.331 21.305 37.622 1.00 29.48 223 GLY B C 1
ATOM 2084 O O . GLY B 2 236 ? 138.934 20.758 38.591 1.00 29.91 223 GLY B O 1
ATOM 2085 N N . LYS B 2 237 ? 137.159 21.891 37.758 1.00 29.97 224 LYS B N 1
ATOM 2086 C CA . LYS B 2 237 ? 136.528 21.920 39.114 1.00 30.75 224 LYS B CA 1
ATOM 2087 C C . LYS B 2 237 ? 135.256 21.113 39.269 1.00 30.95 224 LYS B C 1
ATOM 2088 O O . LYS B 2 237 ? 134.451 20.944 38.307 1.00 30.91 224 LYS B O 1
ATOM 2094 N N . TYR B 2 238 ? 135.020 20.653 40.521 1.00 30.78 225 TYR B N 1
ATOM 2095 C CA . TYR B 2 238 ? 133.815 19.867 40.831 1.00 30.55 225 TYR B CA 1
ATOM 2096 C C . TYR B 2 238 ? 132.853 20.294 41.920 1.00 29.75 225 TYR B C 1
ATOM 2097 O O . TYR B 2 238 ? 133.215 20.453 43.116 1.00 29.84 225 TYR B O 1
ATOM 2106 N N . GLY B 2 239 ? 131.540 20.304 41.578 1.00 28.01 226 GLY B N 1
ATOM 2107 C CA . GLY B 2 239 ? 130.526 20.659 42.620 1.00 26.27 226 GLY B CA 1
ATOM 2108 C C . GLY B 2 239 ? 130.596 19.596 43.702 1.00 25.14 226 GLY B C 1
ATOM 2109 O O . GLY B 2 239 ? 130.651 18.390 43.359 1.00 25.31 226 GLY B O 1
ATOM 2110 N N . PHE B 2 240 ? 130.575 19.971 44.947 1.00 24.05 227 PHE B N 1
ATOM 2111 C CA . PHE B 2 240 ? 130.596 18.968 46.046 1.00 23.56 227 PHE B CA 1
ATOM 2112 C C . PHE B 2 240 ? 129.202 18.874 46.682 1.00 23.51 227 PHE B C 1
ATOM 2113 O O . PHE B 2 240 ? 128.499 19.879 46.839 1.00 23.48 227 PHE B O 1
ATOM 2121 N N . TYR B 2 241 ? 128.837 17.650 47.043 1.00 23.41 228 TYR B N 1
ATOM 2122 C CA . TYR B 2 241 ? 127.563 17.258 47.651 1.00 22.69 228 TYR B CA 1
ATOM 2123 C C . TYR B 2 241 ? 127.741 16.332 48.861 1.00 22.64 228 TYR B C 1
ATOM 2124 O O . TYR B 2 241 ? 128.685 15.527 48.953 1.00 22.65 228 TYR B O 1
ATOM 2133 N N . THR B 2 242 ? 126.835 16.469 49.803 1.00 22.14 229 THR B N 1
ATOM 2134 C CA . THR B 2 242 ? 126.800 15.714 51.056 1.00 22.17 229 THR B CA 1
ATOM 2135 C C . THR B 2 242 ? 126.288 14.329 50.736 1.00 22.62 229 THR B C 1
ATOM 2136 O O . THR B 2 242 ? 125.395 14.238 49.895 1.00 23.28 229 THR B O 1
ATOM 2140 N N . HIS B 2 243 ? 126.906 13.325 51.268 1.00 22.89 230 HIS B N 1
ATOM 2141 C CA . HIS B 2 243 ? 126.608 11.917 51.044 1.00 23.89 230 HIS B CA 1
ATOM 2142 C C . HIS B 2 243 ? 125.435 11.550 51.955 1.00 25.73 230 HIS B C 1
ATOM 2143 O O . HIS B 2 243 ? 125.719 11.369 53.156 1.00 26.42 230 HIS B O 1
ATOM 2150 N N . VAL B 2 244 ? 124.274 11.522 51.325 1.00 26.66 231 VAL B N 1
ATOM 2151 C CA . VAL B 2 244 ? 123.036 11.312 52.073 1.00 26.92 231 VAL B CA 1
ATOM 2152 C C . VAL B 2 244 ? 123.015 9.946 52.718 1.00 27.75 231 VAL B C 1
ATOM 2153 O O . VAL B 2 244 ? 122.582 9.840 53.870 1.00 28.52 231 VAL B O 1
ATOM 2157 N N . PHE B 2 245 ? 123.465 9.001 51.915 1.00 28.10 232 PHE B N 1
ATOM 2158 C CA . PHE B 2 245 ? 123.453 7.607 52.381 1.00 28.34 232 PHE B CA 1
ATOM 2159 C C . PHE B 2 245 ? 124.233 7.515 53.696 1.00 28.55 232 PHE B C 1
ATOM 2160 O O . PHE B 2 245 ? 123.722 7.170 54.775 1.00 28.40 232 PHE B O 1
ATOM 2168 N N . ARG B 2 246 ? 125.484 7.865 53.527 1.00 28.77 233 ARG B N 1
ATOM 2169 C CA . ARG B 2 246 ? 126.507 7.882 54.567 1.00 29.01 233 ARG B CA 1
ATOM 2170 C C . ARG B 2 246 ? 125.971 8.477 55.855 1.00 29.41 233 ARG B C 1
ATOM 2171 O O . ARG B 2 246 ? 126.245 7.903 56.928 1.00 29.69 233 ARG B O 1
ATOM 2179 N N . LEU B 2 247 ? 125.252 9.595 55.747 1.00 28.96 234 LEU B N 1
ATOM 2180 C CA . LEU B 2 247 ? 124.753 10.175 57.005 1.00 29.31 234 LEU B CA 1
ATOM 2181 C C . LEU B 2 247 ? 123.361 9.740 57.363 1.00 29.68 234 LEU B C 1
ATOM 2182 O O . LEU B 2 247 ? 122.735 10.424 58.222 1.00 30.39 234 LEU B O 1
ATOM 2187 N N . LYS B 2 248 ? 122.867 8.632 56.872 1.00 30.01 235 LYS B N 1
ATOM 2188 C CA . LYS B 2 248 ? 121.485 8.186 57.216 1.00 30.43 235 LYS B CA 1
ATOM 2189 C C . LYS B 2 248 ? 121.234 7.782 58.650 1.00 30.75 235 LYS B C 1
ATOM 2190 O O . LYS B 2 248 ? 120.135 8.043 59.193 1.00 30.60 235 LYS B O 1
ATOM 2196 N N . LYS B 2 249 ? 122.153 7.108 59.315 1.00 31.66 236 LYS B N 1
ATOM 2197 C CA . LYS B 2 249 ? 121.993 6.703 60.708 1.00 32.25 236 LYS B CA 1
ATOM 2198 C C . LYS B 2 249 ? 121.518 7.912 61.511 1.00 31.49 236 LYS B C 1
ATOM 2199 O O . LYS B 2 249 ? 120.555 7.746 62.270 1.00 32.22 236 LYS B O 1
ATOM 2205 N N . TRP B 2 250 ? 122.147 9.044 61.340 1.00 29.75 237 TRP B N 1
ATOM 2206 C CA . TRP B 2 250 ? 121.717 10.259 62.068 1.00 28.55 237 TRP B CA 1
ATOM 2207 C C . TRP B 2 250 ? 120.347 10.698 61.567 1.00 28.74 237 TRP B C 1
ATOM 2208 O O . TRP B 2 250 ? 119.418 10.851 62.414 1.00 29.04 237 TRP B O 1
ATOM 2219 N N . ILE B 2 251 ? 120.155 10.882 60.247 1.00 28.23 238 ILE B N 1
ATOM 2220 C CA . ILE B 2 251 ? 118.813 11.331 59.822 1.00 28.30 238 ILE B CA 1
ATOM 2221 C C . ILE B 2 251 ? 117.763 10.480 60.570 1.00 29.08 238 ILE B C 1
ATOM 2222 O O . ILE B 2 251 ? 116.739 10.959 61.044 1.00 28.20 238 ILE B O 1
ATOM 2227 N N . GLN B 2 252 ? 118.084 9.186 60.634 1.00 30.51 239 GLN B N 1
ATOM 2228 C CA . GLN B 2 252 ? 117.151 8.213 61.232 1.00 32.06 239 GLN B CA 1
ATOM 2229 C C . GLN B 2 252 ? 117.058 8.396 62.734 1.00 32.48 239 GLN B C 1
ATOM 2230 O O . GLN B 2 252 ? 115.952 8.282 63.281 1.00 32.34 239 GLN B O 1
ATOM 2236 N N . LYS B 2 253 ? 118.155 8.702 63.377 1.00 33.27 240 LYS B N 1
ATOM 2237 C CA . LYS B 2 253 ? 118.233 8.890 64.827 1.00 34.04 240 LYS B CA 1
ATOM 2238 C C . LYS B 2 253 ? 117.306 10.037 65.193 1.00 34.60 240 LYS B C 1
ATOM 2239 O O . LYS B 2 253 ? 116.268 9.748 65.851 1.00 35.03 240 LYS B O 1
ATOM 2245 N N . VAL B 2 254 ? 117.636 11.219 64.713 1.00 34.52 241 VAL B N 1
ATOM 2246 C CA . VAL B 2 254 ? 116.832 12.414 65.023 1.00 34.82 241 VAL B CA 1
ATOM 2247 C C . VAL B 2 254 ? 115.355 12.306 64.651 1.00 35.78 241 VAL B C 1
ATOM 2248 O O . VAL B 2 254 ? 114.489 12.901 65.356 1.00 35.86 241 VAL B O 1
ATOM 2252 N N . ILE B 2 255 ? 115.013 11.615 63.579 1.00 36.49 242 ILE B N 1
ATOM 2253 C CA . ILE B 2 255 ? 113.633 11.504 63.136 1.00 37.91 242 ILE B CA 1
ATOM 2254 C C . ILE B 2 255 ? 112.758 10.759 64.143 1.00 39.51 242 ILE B C 1
ATOM 2255 O O . ILE B 2 255 ? 111.697 11.267 64.539 1.00 39.90 242 ILE B O 1
ATOM 2260 N N . ASP B 2 256 ? 113.171 9.562 64.487 1.00 41.17 243 ASP B N 1
ATOM 2261 C CA . ASP B 2 256 ? 112.392 8.701 65.412 1.00 43.37 243 ASP B CA 1
ATOM 2262 C C . ASP B 2 256 ? 112.823 8.991 66.848 1.00 45.07 243 ASP B C 1
ATOM 2263 O O . ASP B 2 256 ? 112.914 8.166 67.762 1.00 44.89 243 ASP B O 1
ATOM 2268 N N . GLN B 2 257 ? 113.094 10.272 67.028 1.00 46.94 244 GLN B N 1
ATOM 2269 C CA . GLN B 2 257 ? 113.536 10.843 68.307 1.00 48.78 244 GLN B CA 1
ATOM 2270 C C . GLN B 2 257 ? 112.578 12.021 68.566 1.00 49.69 244 GLN B C 1
ATOM 2271 O O . GLN B 2 257 ? 111.934 12.105 69.599 1.00 49.87 244 GLN B O 1
ATOM 2277 N N . PHE B 2 258 ? 112.499 12.804 67.506 1.00 50.00 245 PHE B N 1
ATOM 2278 C CA . PHE B 2 258 ? 111.761 14.069 67.489 1.00 50.00 245 PHE B CA 1
ATOM 2279 C C . PHE B 2 258 ? 110.562 14.203 66.576 1.00 50.00 245 PHE B C 1
ATOM 2280 O O . PHE B 2 258 ? 109.959 15.333 66.457 1.00 50.00 245 PHE B O 1
ATOM 2288 N N . GLY B 2 259 ? 110.097 13.108 65.963 1.00 50.00 246 GLY B N 1
ATOM 2289 C CA . GLY B 2 259 ? 108.898 13.183 65.120 1.00 50.00 246 GLY B CA 1
ATOM 2290 C C . GLY B 2 259 ? 108.441 11.891 64.487 1.00 50.00 246 GLY B C 1
ATOM 2291 O O . GLY B 2 259 ? 109.004 10.803 64.670 1.00 50.00 246 GLY B O 1
ATOM 2292 N N . GLU B 2 260 ? 107.356 12.066 63.707 1.00 50.00 247 GLU B N 1
ATOM 2293 C CA . GLU B 2 260 ? 106.810 10.904 62.958 1.00 50.00 247 GLU B CA 1
ATOM 2294 C C . GLU B 2 260 ? 105.994 9.983 63.856 1.00 50.00 247 GLU B C 1
ATOM 2295 O O . GLU B 2 260 ? 106.496 9.807 65.028 1.00 50.00 247 GLU B O 1
ATOM 2305 N N . ASP C 3 2 ? 141.115 25.421 56.557 1.00 32.75 309 ASP C N 1
ATOM 2306 C CA . ASP C 3 2 ? 140.518 26.534 55.925 1.00 31.68 309 ASP C CA 1
ATOM 2307 C C . ASP C 3 2 ? 139.977 26.404 54.529 1.00 31.06 309 ASP C C 1
ATOM 2308 O O . ASP C 3 2 ? 140.642 26.571 53.501 1.00 30.45 309 ASP C O 1
ATOM 2313 N N . PHE C 3 3 ? 138.684 26.195 54.647 1.00 31.02 310 PHE C N 1
ATOM 2314 C CA . PHE C 3 3 ? 137.779 26.090 53.468 1.00 31.17 310 PHE C CA 1
ATOM 2315 C C . PHE C 3 3 ? 137.913 27.439 52.757 1.00 30.77 310 PHE C C 1
ATOM 2316 O O . PHE C 3 3 ? 138.391 27.493 51.587 1.00 31.55 310 PHE C O 1
ATOM 2324 N N . LEU C 3 4 ? 137.616 28.501 53.501 1.00 29.42 311 LEU C N 1
ATOM 2325 C CA . LEU C 3 4 ? 137.770 29.879 53.002 1.00 28.60 311 LEU C CA 1
ATOM 2326 C C . LEU C 3 4 ? 139.165 30.153 52.412 1.00 29.03 311 LEU C C 1
ATOM 2327 O O . LEU C 3 4 ? 139.334 30.503 51.225 1.00 29.39 311 LEU C O 1
ATOM 2332 N N . ALA C 3 5 ? 140.180 29.995 53.256 1.00 28.74 312 ALA C N 1
ATOM 2333 C CA . ALA C 3 5 ? 141.578 30.222 52.876 1.00 28.18 312 ALA C CA 1
ATOM 2334 C C . ALA C 3 5 ? 141.994 29.480 51.616 1.00 27.24 312 ALA C C 1
ATOM 2335 O O . ALA C 3 5 ? 142.737 30.086 50.822 1.00 27.10 312 ALA C O 1
ATOM 2337 N N . GLU C 3 6 ? 141.518 28.255 51.461 1.00 26.65 313 GLU C N 1
ATOM 2338 C CA . GLU C 3 6 ? 141.885 27.423 50.285 1.00 26.13 313 GLU C CA 1
ATOM 2339 C C . GLU C 3 6 ? 140.955 27.616 49.102 1.00 25.32 313 GLU C C 1
ATOM 2340 O O . GLU C 3 6 ? 140.989 27.028 47.995 1.00 24.51 313 GLU C O 1
ATOM 2346 N N . GLY C 3 7 ? 140.085 28.600 49.337 1.00 24.69 314 GLY C N 1
ATOM 2347 C CA . GLY C 3 7 ? 139.101 29.145 48.467 1.00 23.92 314 GLY C CA 1
ATOM 2348 C C . GLY C 3 7 ? 137.682 28.671 48.516 1.00 22.86 314 GLY C C 1
ATOM 2349 O O . GLY C 3 7 ? 136.942 28.967 47.557 1.00 22.28 314 GLY C O 1
ATOM 2350 N N . GLY C 3 8 ? 137.319 27.986 49.564 1.00 22.36 315 GLY C N 1
ATOM 2351 C CA . GLY C 3 8 ? 135.985 27.397 49.764 1.00 22.23 315 GLY C CA 1
ATOM 2352 C C . GLY C 3 8 ? 134.769 28.224 49.481 1.00 21.15 315 GLY C C 1
ATOM 2353 O O . GLY C 3 8 ? 134.495 29.282 50.076 1.00 21.15 315 GLY C O 1
ATOM 2354 N N . GLY C 3 9 ? 133.919 27.731 48.582 1.00 20.74 316 GLY C N 1
ATOM 2355 C CA . GLY C 3 9 ? 132.733 28.510 48.206 1.00 20.83 316 GLY C CA 1
ATOM 2356 C C . GLY C 3 9 ? 131.429 27.917 48.640 1.00 20.92 316 GLY C C 1
ATOM 2357 O O . GLY C 3 9 ? 130.646 27.381 47.813 1.00 20.94 316 GLY C O 1
ATOM 2358 N N . VAL C 3 10 ? 131.139 28.043 49.924 1.00 21.06 317 VAL C N 1
ATOM 2359 C CA . VAL C 3 10 ? 129.815 27.510 50.348 1.00 21.68 317 VAL C CA 1
ATOM 2360 C C . VAL C 3 10 ? 128.770 27.974 49.323 1.00 21.97 317 VAL C C 1
ATOM 2361 O O . VAL C 3 10 ? 128.930 29.114 48.859 1.00 22.62 317 VAL C O 1
ATOM 2365 N N . ARG C 3 11 ? 127.744 27.177 49.125 1.00 22.20 318 ARG C N 1
ATOM 2366 C CA . ARG C 3 11 ? 126.668 27.574 48.207 1.00 22.52 318 ARG C CA 1
ATOM 2367 C C . ARG C 3 11 ? 125.349 27.719 48.984 1.00 22.43 318 ARG C C 1
ATOM 2368 O O . ARG C 3 11 ? 124.377 27.902 48.213 1.00 22.73 318 ARG C O 1
#

B-factor: mean 28.17, std 8.39, range [10.0, 50.0]

Organism: Homo sapiens (NCBI:txid9606)

GO terms:
  GO:0030195 negative regulation of blood coagulation (P, IDA)
  GO:0048018 receptor ligand activity (F, IDA)
  GO:2000379 positive regulation of reactive oxygen species metabolic process (P, IDA)
  GO:0005515 protein binding (F, IPI)
  GO:0006508 proteolysis (P, TAS)
  GO:0007596 blood coagulation (P, TAS)
  GO:0005576 extracellular region (C, TAS)
  GO:0005788 endoplasmic reticulum lumen (C, TAS)
  GO:0005796 Golgi lumen (C, TAS)
  GO:0005886 plasma membrane (C, TAS)
  GO:0070053 thrombospondin receptor activity (F, IDA)
  GO:0005576 extracellular region (C, IDA)
  GO:0009611 response to wounding (P, IDA)
  GO:0045861 negative regulation of proteolysis (P, IDA)
  GO:0004252 serine-type endopeptidase activity (F, IDA)
  GO:1900182 positive regulation of protein localization to nucleus (P, IDA)
  GO:1900738 positive regulation of phospholipase C-activating G protein-coupled receptor signaling pathway (P, IDA)
  GO:0030168 platelet activation (P, IDA)
  GO:0030194 positive regulation of blood coagulation (P, IDA)
  GO:0051281 positive regulation of release of sequestered calcium ion into cytosol (P, IDA)

Solvent-accessible surface area: 12285 Å² total; per-residue (Å²): 14,84,20,35,11,51,80,53,2,0,34,0,16,41,18,26,101,108,99,97,126,14,120,40,13,154,51,1,79,86,23,15,172,0,10,97,28,60,78,6,49,93,10,4,13,3,2,4,0,0,0,24,66,91,97,80,141,64,48,26,1,3,0,0,0,0,9,54,67,2,0,0,0,0,0,0,0,0,46,2,44,50,124,142,28,115,24,66,50,98,57,2,21,0,25,0,6,14,36,4,64,73,131,122,28,193,150,58,7,71,69,12,67,12,89,98,10,18,52,21,99,141,23,42,53,158,75,1,1,8,48,0,0,0,0,0,13,0,80,128,68,13,61,76,36,60,76,0,10,0,0,1,0,0,36,197,96,15,6,75,38,3,36,72,50,37,35,22,0,3,0,2,2,6,1,46,53,129,71,162,71,95,7,62,23,6,13,10,9,14,0,12,11,11,56,81,89,47,2,94,126,23,13,193,12,131,11,24,79,10,2,13,0,1,6,26,51,82,128,79,78,115,102,4,12,0,1,82,19,1,0,0,0,1,0,5,0,23,2,75,170,60,71,57,2,11,0,0,0,0,0,0,0,2,25,17,14,29,103,104,32,48,10,2,4,0,1,26,0,55,130,12,11,164,24,0,40,123,5,2,111,99,98,20,164,90,0,88,80,63,41,11,25,9,13

Radius of gyration: 17.15 Å; Cα contacts (8 Å, |Δi|>4): 760; chains: 3; bounding box: 47×42×42 Å

Foldseek 3Di:
DDDVDDDCPPQDPVDNVVPHHDPPPVVVVVVVD/DAQFFAADQLNQQQWKWKFFDVVTGTQAIWGDAFQWKTKFFQVSQDAPVVPHHDFLPRIKIKGLDWFPDDPPPPGIDIWGFDGKAADPDQDRPAFRARRMIMTTTPDGHDADSRHDGAHADDPVVCVVQQDFPHKWKFKFQCDNFLPHGDRTITIDIWGWHDPVLQVVLDPGDDDPFKTWIFDALVPPRGFWAHGNYFNTFIWDADPPPRGIHGQWTQDDWDGTRDHSTTGMTTGRNVPVVVVVVCDVVPHD/DLVVVPHDDD

Nearest PDB structures (foldseek):
  1dm4-assembly1_B  TM=1.004E+00  e=3.142E-52  Homo sapiens
  1vzq-assembly1_H  TM=9.993E-01  e=2.954E-47  Homo sapiens
  4rko-assembly1_B  TM=9.997E-01  e=3.658E-47  Homo sapiens
  1z8i-assembly1_B  TM=9.963E-01  e=1.011E-46  Homo sapiens
  2od3-assembly1_B  TM=9.989E-01  e=3.462E-46  Homo sapiens

CATH classification: 2.40.10.10 (+1 more: 2.40.10.10)

Secondary structure (DSSP, 8-state):
--BT-SSSTT--TTTGGGT---TTHHHHHHHT-/-BS-EE--TTS-TTEEEEEESSS--EEEEEEESSSSEEEE-HHHH--GGGT----TTTEEEEES--BSSS--TTT-EEEEEEEEEE-TT-BTTTT-BT--EEEEESSPPPP-SS----BB--HHHHHHH--TT-EEEEEES--SS-----SB-EEEEEEEE-HHHHHHH-SS---TTEEEES--GGG----B--TT-BTBEEEEE-TTT--EEEEEEEEEESSSS-TT--EEEEETTTTHHHHHHHHHHH--/-TTTTT-EE-

InterPro domains:
  IPR000001 Kringle [PF00051] (108-186)
  IPR000001 Kringle [PF00051] (213-291)
  IPR000001 Kringle [PS50070] (107-186)
  IPR000001 Kringle [PS50070] (212-291)
  IPR000001 Kringle [SM00130] (106-188)
  IPR000001 Kringle [SM00130] (211-293)
  IPR000001 Kringle [cd00108] (105-186)
  IPR000001 Kringle [cd00108] (211-292)
  IPR000294 Gamma-carboxyglutamic acid-rich (GLA) domain [PF00594] (48-88)
  IPR000294 Gamma-carboxyglutamic acid-rich (GLA) domain [PR00001] (47-60)
  IPR000294 Gamma-carboxyglutamic acid-rich (GLA) domain [PR00001] (61-74)
  IPR000294 Gamma-carboxyglutamic acid-rich (GLA) domain [PR00001] (75-89)
  IPR000294 Gamma-carboxyglutamic acid-rich (GLA) domain [PS00011] (59-84)
  IPR000294 Gamma-carboxyglutamic acid-rich (GLA) domain [PS50998] (43-89)
  IPR000294 Gamma-carboxyglutamic acid-rich (GLA) domain [SM00069] (25-88)
  IPR001254 Serine proteases, trypsin domain [PF00089] (364-613)
  IPR001254 Serine proteases, trypsin domain [PS50240] (364-618)
  IPR001254 Serine proteases, trypsin domain [SM00020] (363-613)
  IPR001254 Serine proteases, trypsin domain [cd00190] (364-616)
  IPR001314 Peptidase S1A, chymotrypsin family [PR00722] (392-407)